Protein AF-A0A2T9ZHQ1-F1 (afdb_monomer)

Structure (mmCIF, N/CA/C/O backbone):
data_AF-A0A2T9ZHQ1-F1
#
_entry.id   AF-A0A2T9ZHQ1-F1
#
loop_
_atom_site.group_PDB
_atom_site.id
_atom_site.type_symbol
_atom_site.label_atom_id
_atom_site.label_alt_id
_atom_site.label_comp_id
_atom_site.label_asym_id
_atom_site.label_entity_id
_atom_site.label_seq_id
_atom_site.pdbx_PDB_ins_code
_atom_site.Cartn_x
_atom_site.Cartn_y
_atom_site.Cartn_z
_atom_site.occupancy
_atom_site.B_iso_or_equiv
_atom_site.auth_seq_id
_atom_site.auth_comp_id
_atom_site.auth_asym_id
_atom_site.auth_atom_id
_atom_site.pdbx_PDB_model_num
ATOM 1 N N . MET A 1 1 ? -11.651 -17.156 37.271 1.00 36.78 1 MET A N 1
ATOM 2 C CA . MET A 1 1 ? -11.043 -18.075 36.295 1.00 36.78 1 MET A CA 1
ATOM 3 C C . MET A 1 1 ? -11.686 -17.750 34.962 1.00 36.78 1 MET A C 1
ATOM 5 O O . MET A 1 1 ? -12.905 -17.788 34.886 1.00 36.78 1 MET A O 1
ATOM 9 N N . ASP A 1 2 ? -10.858 -17.291 34.027 1.00 36.69 2 ASP A N 1
ATOM 10 C CA . ASP A 1 2 ? -11.134 -16.913 32.632 1.00 36.69 2 ASP A CA 1
ATOM 11 C C . ASP A 1 2 ? -12.084 -15.725 32.388 1.00 36.69 2 ASP A C 1
ATOM 13 O O . ASP A 1 2 ? -13.174 -15.860 31.843 1.00 36.69 2 ASP A O 1
ATOM 17 N N . THR A 1 3 ? -11.635 -14.517 32.752 1.00 48.91 3 THR A N 1
ATOM 18 C CA . THR A 1 3 ? -12.274 -13.236 32.370 1.00 48.91 3 THR A CA 1
ATOM 19 C C . THR A 1 3 ? -11.657 -12.583 31.128 1.00 48.91 3 THR A C 1
ATOM 21 O O . THR A 1 3 ? -12.074 -11.494 30.743 1.00 48.91 3 THR A O 1
ATOM 24 N N . ASP A 1 4 ? -10.663 -13.218 30.505 1.00 50.12 4 ASP A N 1
ATOM 25 C CA . ASP A 1 4 ? -9.844 -12.578 29.465 1.00 50.12 4 ASP A CA 1
ATOM 26 C C . ASP A 1 4 ? -10.414 -12.733 28.044 1.00 50.12 4 ASP A C 1
ATOM 28 O O . ASP A 1 4 ? -9.943 -12.077 27.118 1.00 50.12 4 ASP A O 1
ATOM 32 N N . SER A 1 5 ? -11.455 -13.553 27.857 1.00 55.56 5 SER A N 1
ATOM 33 C CA . SER A 1 5 ? -12.040 -13.848 26.537 1.00 55.56 5 SER A CA 1
ATOM 34 C C . SER A 1 5 ? -13.502 -13.423 26.375 1.00 55.56 5 SER A C 1
ATOM 36 O O . SER A 1 5 ? -14.022 -13.426 25.255 1.00 55.56 5 SER A O 1
ATOM 38 N N . THR A 1 6 ? -14.186 -13.023 27.449 1.00 62.41 6 THR A N 1
ATOM 39 C CA . THR A 1 6 ? -15.560 -12.526 27.345 1.00 62.41 6 THR A CA 1
ATOM 40 C C . THR A 1 6 ? -15.522 -11.101 26.795 1.00 62.41 6 THR A C 1
ATOM 42 O O . THR A 1 6 ? -14.909 -10.226 27.411 1.00 62.41 6 THR A O 1
ATOM 45 N N . PRO A 1 7 ? -16.159 -10.814 25.644 1.00 78.06 7 PRO A N 1
ATOM 46 C CA . PRO A 1 7 ? -16.158 -9.467 25.095 1.00 78.06 7 PRO A CA 1
ATOM 47 C C . PRO A 1 7 ? -16.746 -8.515 26.135 1.00 78.06 7 PRO A C 1
ATOM 49 O O . PRO A 1 7 ? -17.835 -8.758 26.654 1.00 78.06 7 PRO A O 1
ATOM 52 N N . LEU A 1 8 ? -16.023 -7.427 26.419 1.00 77.94 8 LEU A N 1
ATOM 53 C CA . LEU A 1 8 ? -16.345 -6.447 27.465 1.00 77.94 8 LEU A CA 1
ATOM 54 C C . LEU A 1 8 ? -17.807 -5.966 27.392 1.00 77.94 8 LEU A C 1
ATOM 56 O O . LEU A 1 8 ? -18.428 -5.683 28.406 1.00 77.94 8 LEU A O 1
ATOM 60 N N . VAL A 1 9 ? -18.369 -5.944 26.182 1.00 80.75 9 VAL A N 1
ATOM 61 C CA . VAL A 1 9 ? -19.775 -5.634 25.893 1.00 80.75 9 VAL A CA 1
ATOM 62 C C . VAL A 1 9 ? -20.748 -6.631 26.535 1.00 80.75 9 VAL A C 1
ATOM 64 O O . VAL A 1 9 ? -21.721 -6.211 27.149 1.00 80.75 9 VAL A O 1
ATOM 67 N N . LYS A 1 10 ? -20.492 -7.943 26.435 1.00 84.81 10 LYS A N 1
ATOM 68 C CA . LYS A 1 10 ? -21.349 -8.966 27.059 1.00 84.81 10 LYS A CA 1
ATOM 69 C C . LYS A 1 10 ? -21.305 -8.864 28.580 1.00 84.81 10 LYS A C 1
ATOM 71 O O . LYS A 1 10 ? -22.345 -8.979 29.210 1.00 84.81 10 LYS A O 1
ATOM 76 N N . LEU A 1 11 ? -20.124 -8.592 29.138 1.00 85.38 11 LEU A N 1
ATOM 77 C CA . LEU A 1 11 ? -19.948 -8.428 30.579 1.00 85.38 11 LEU A CA 1
ATOM 78 C C . LEU A 1 11 ? -20.697 -7.195 31.107 1.00 85.38 11 LEU A C 1
ATOM 80 O O . LEU A 1 11 ? -21.375 -7.288 32.120 1.00 85.38 11 LEU A O 1
ATOM 84 N N . VAL A 1 12 ? -20.630 -6.062 30.396 1.00 86.19 12 VAL A N 1
ATOM 85 C CA . VAL A 1 12 ? -21.388 -4.850 30.755 1.00 86.19 12 VAL A CA 1
ATOM 86 C C . VAL A 1 12 ? -22.893 -5.107 30.712 1.00 86.19 12 VAL A C 1
ATOM 88 O O . VAL A 1 12 ? -23.589 -4.746 31.656 1.00 86.19 12 VAL A O 1
ATOM 91 N N . ASN A 1 13 ? -23.391 -5.761 29.659 1.00 87.38 13 ASN A N 1
ATOM 92 C CA . ASN A 1 13 ? -24.817 -6.070 29.539 1.00 87.38 13 ASN A CA 1
ATOM 93 C C . ASN A 1 13 ? -25.290 -7.004 30.661 1.00 87.38 13 ASN A C 1
ATOM 95 O O . ASN A 1 13 ? -26.290 -6.708 31.297 1.00 87.38 13 ASN A O 1
ATOM 99 N N . GLN A 1 14 ? -24.517 -8.045 30.987 1.00 89.06 14 GLN A N 1
ATOM 100 C CA . GLN A 1 14 ? -24.819 -8.937 32.114 1.00 89.06 14 GLN A CA 1
ATOM 101 C C . GLN A 1 14 ? -24.894 -8.179 33.444 1.00 89.06 14 GLN A C 1
ATOM 103 O O . GLN A 1 14 ? -25.858 -8.332 34.183 1.00 89.06 14 GLN A O 1
ATOM 108 N N . THR A 1 15 ? -23.928 -7.298 33.726 1.00 87.50 15 THR A N 1
ATOM 109 C CA . THR A 1 15 ? -23.961 -6.496 34.960 1.00 87.50 15 THR A CA 1
ATOM 110 C C . THR A 1 15 ? -25.103 -5.481 34.993 1.00 87.50 15 THR A C 1
ATOM 112 O O . THR A 1 15 ? -25.558 -5.127 36.074 1.00 87.50 15 THR A O 1
ATOM 115 N N . LEU A 1 16 ? -25.572 -4.996 33.838 1.00 88.75 16 LEU A N 1
ATOM 116 C CA . LEU A 1 16 ? -26.734 -4.106 33.754 1.00 88.75 16 LEU A CA 1
ATOM 117 C C . LEU A 1 16 ? -28.042 -4.863 33.996 1.00 88.75 16 LEU A C 1
ATOM 119 O O . LEU A 1 16 ? -28.911 -4.344 34.694 1.00 88.75 16 LEU A O 1
ATOM 123 N N . ASP A 1 17 ? -28.160 -6.080 33.469 1.00 91.06 17 ASP A N 1
ATOM 124 C CA . ASP A 1 17 ? -29.313 -6.950 33.708 1.00 91.06 17 ASP A CA 1
ATOM 125 C C . ASP A 1 17 ? -29.382 -7.340 35.197 1.00 91.06 17 ASP A C 1
ATOM 127 O O . ASP A 1 17 ? -30.413 -7.155 35.841 1.00 91.06 17 ASP A O 1
ATOM 131 N N . GLU A 1 18 ? -28.251 -7.736 35.796 1.00 88.50 18 GLU A N 1
ATOM 132 C CA . GLU A 1 18 ? -28.134 -7.994 37.241 1.00 88.50 18 GLU A CA 1
ATOM 133 C C . GLU A 1 18 ? -28.440 -6.740 38.089 1.00 88.50 18 GLU A C 1
ATOM 135 O O . GLU A 1 18 ? -29.059 -6.824 39.156 1.00 88.50 18 GLU A O 1
ATOM 140 N N . TYR A 1 19 ? -28.045 -5.550 37.621 1.00 89.56 19 TYR A N 1
ATOM 141 C CA . TYR A 1 19 ? -28.372 -4.280 38.280 1.00 89.56 19 TYR A CA 1
ATOM 142 C C . TYR A 1 19 ? -29.874 -4.017 38.266 1.00 89.56 19 TYR A C 1
ATOM 144 O O . TYR A 1 19 ? -30.455 -3.622 39.276 1.00 89.56 19 TYR A O 1
ATOM 152 N N . TYR A 1 20 ? -30.513 -4.255 37.125 1.00 89.94 20 TYR A N 1
ATOM 153 C CA . TYR A 1 20 ? -31.945 -4.073 36.967 1.00 89.94 20 TYR A CA 1
ATOM 154 C C . TYR A 1 20 ? -32.735 -5.041 37.856 1.00 89.94 20 TYR A C 1
ATOM 156 O O . TYR A 1 20 ? -33.634 -4.608 38.577 1.00 89.94 20 TYR A O 1
ATOM 164 N N . GLU A 1 21 ? -32.356 -6.320 37.879 1.00 90.12 21 GLU A N 1
ATOM 165 C CA . GLU A 1 21 ? -32.993 -7.334 38.725 1.00 90.12 21 GLU A CA 1
ATOM 166 C C . GLU A 1 21 ? -32.851 -7.014 40.220 1.00 90.12 21 GLU A C 1
ATOM 168 O O . GLU A 1 21 ? -33.827 -7.079 40.973 1.00 90.12 21 GLU A O 1
ATOM 173 N N . THR A 1 22 ? -31.657 -6.609 40.667 1.00 86.38 22 THR A N 1
ATOM 174 C CA . THR A 1 22 ? -31.414 -6.252 42.078 1.00 86.38 22 THR A CA 1
ATOM 175 C C . THR A 1 22 ? -32.134 -4.968 42.492 1.00 86.38 22 THR A C 1
ATOM 177 O O . THR A 1 22 ? -32.652 -4.887 43.610 1.00 86.38 22 THR A O 1
ATOM 180 N N . LEU A 1 23 ? -32.244 -3.985 41.596 1.00 87.56 23 LEU A N 1
ATOM 181 C CA . LEU A 1 23 ? -33.019 -2.765 41.817 1.00 87.56 23 LEU A CA 1
ATOM 182 C C . LEU A 1 23 ? -34.523 -3.066 41.873 1.00 87.56 23 LEU A C 1
ATOM 184 O O . LEU A 1 23 ? -35.217 -2.576 42.766 1.00 87.56 23 LEU A O 1
ATOM 188 N N . GLN A 1 24 ? -35.029 -3.912 40.975 1.00 88.38 24 GLN A N 1
ATOM 189 C CA . GLN A 1 24 ? -36.426 -4.345 40.985 1.00 88.38 24 GLN A CA 1
ATOM 190 C C . GLN A 1 24 ? -36.762 -5.126 42.262 1.00 88.38 24 GLN A C 1
ATOM 192 O O . GLN A 1 24 ? -37.809 -4.884 42.869 1.00 88.38 24 GLN A O 1
ATOM 197 N N . ALA A 1 25 ? -35.863 -6.007 42.712 1.00 84.81 25 ALA A N 1
ATOM 198 C CA . ALA A 1 25 ? -35.984 -6.717 43.982 1.00 84.81 25 ALA A CA 1
ATOM 199 C C . ALA A 1 25 ? -35.976 -5.752 45.178 1.00 84.81 25 ALA A C 1
ATOM 201 O O . ALA A 1 25 ? -36.774 -5.911 46.102 1.00 84.81 25 ALA A O 1
ATOM 202 N N . PHE A 1 26 ? -35.134 -4.712 45.151 1.00 84.25 26 PHE A N 1
ATOM 203 C CA . PHE A 1 26 ? -35.115 -3.674 46.181 1.00 84.25 26 PHE A CA 1
ATOM 204 C C . PHE A 1 26 ? -36.434 -2.893 46.242 1.00 84.25 26 PHE A C 1
ATOM 206 O O . PHE A 1 26 ? -37.014 -2.775 47.320 1.00 84.25 26 PHE A O 1
ATOM 213 N N . LEU A 1 27 ? -36.947 -2.411 45.107 1.00 84.31 27 LEU A N 1
ATOM 214 C CA . LEU A 1 27 ? -38.221 -1.682 45.047 1.00 84.31 27 LEU A CA 1
ATOM 215 C C . LEU A 1 27 ? -39.401 -2.561 45.477 1.00 84.31 27 LEU A C 1
ATOM 217 O O . LEU A 1 27 ? -40.193 -2.160 46.325 1.00 84.31 27 LEU A O 1
ATOM 221 N N . SER A 1 28 ? -39.445 -3.806 44.999 1.00 84.75 28 SER A N 1
ATOM 222 C CA . SER A 1 28 ? -40.468 -4.780 45.399 1.00 84.75 28 SER A CA 1
ATOM 223 C C . SER A 1 28 ? -40.401 -5.085 46.899 1.00 84.75 28 SER A C 1
ATOM 225 O O . SER A 1 28 ? -41.426 -5.268 47.550 1.00 84.75 28 SER A O 1
ATOM 227 N N . SER A 1 29 ? -39.197 -5.086 47.485 1.00 79.50 29 SER A N 1
ATOM 228 C CA . SER A 1 29 ? -39.022 -5.234 48.932 1.00 79.50 29 SER A CA 1
ATOM 229 C C . SER A 1 29 ? -39.497 -4.018 49.728 1.00 79.50 29 SER A C 1
ATOM 231 O O . SER A 1 29 ? -39.737 -4.167 50.922 1.00 79.50 29 SER A O 1
ATOM 233 N N . ILE A 1 30 ? -39.600 -2.828 49.120 1.00 77.50 30 ILE A N 1
ATOM 234 C CA . ILE A 1 30 ? -40.135 -1.610 49.745 1.00 77.50 30 ILE A CA 1
ATOM 235 C C . ILE A 1 30 ? -41.664 -1.644 49.741 1.00 77.50 30 ILE A C 1
ATOM 237 O O . ILE A 1 30 ? -42.262 -1.345 50.773 1.00 77.50 30 ILE A O 1
ATOM 241 N N . ASP A 1 31 ? -42.285 -2.079 48.645 1.00 76.44 31 ASP A N 1
ATOM 242 C CA . ASP A 1 31 ? -43.747 -2.121 48.496 1.00 76.44 31 ASP A CA 1
ATOM 243 C C . ASP A 1 31 ? -44.442 -3.070 49.494 1.00 76.44 31 ASP A C 1
ATOM 245 O O . ASP A 1 31 ? -45.605 -2.872 49.845 1.00 76.44 31 ASP A O 1
ATOM 249 N N . THR A 1 32 ? -43.729 -4.057 50.048 1.00 70.06 32 THR A N 1
ATOM 250 C CA . THR A 1 32 ? -44.250 -5.007 51.053 1.00 70.06 32 THR A CA 1
ATOM 251 C C . THR A 1 32 ? -44.365 -4.449 52.483 1.00 70.06 32 THR A C 1
ATOM 253 O O . THR A 1 32 ? -44.707 -5.190 53.401 1.00 70.06 32 THR A O 1
ATOM 256 N N . LEU A 1 33 ? -44.142 -3.145 52.702 1.00 59.06 33 LEU A N 1
ATOM 257 C CA . LEU A 1 33 ? -44.133 -2.459 54.016 1.00 59.06 33 LEU A CA 1
ATOM 258 C C . LEU A 1 33 ? -45.449 -2.503 54.832 1.00 59.06 33 LEU A C 1
ATOM 260 O O . LEU A 1 33 ? -45.519 -1.893 55.897 1.00 59.06 33 LEU A O 1
ATOM 264 N N . GLY A 1 34 ? -46.488 -3.194 54.361 1.00 57.16 34 GLY A N 1
ATOM 265 C CA . GLY A 1 34 ? -47.834 -3.161 54.939 1.00 57.16 34 GLY A CA 1
ATOM 266 C C . GLY A 1 34 ? -48.162 -4.197 56.022 1.00 57.16 34 GLY A C 1
ATOM 267 O O . GLY A 1 34 ? -49.266 -4.132 56.559 1.00 57.16 34 GLY A O 1
ATOM 268 N N . LEU A 1 35 ? -47.293 -5.163 56.345 1.00 58.12 35 LEU A N 1
ATOM 269 C CA . LEU A 1 35 ? -47.679 -6.315 57.178 1.00 58.12 35 LEU A CA 1
ATOM 270 C C . LEU A 1 35 ? -46.643 -6.615 58.289 1.00 58.12 35 LEU A C 1
ATOM 272 O O . LEU A 1 35 ? -45.483 -6.889 58.019 1.00 58.12 35 LEU A O 1
ATOM 276 N N . ASN A 1 36 ? -47.119 -6.551 59.541 1.00 55.41 36 ASN A N 1
ATOM 277 C CA . ASN A 1 36 ? -46.561 -7.068 60.807 1.00 55.41 36 ASN A CA 1
ATOM 278 C C . ASN A 1 36 ? -45.228 -6.508 61.372 1.00 55.41 36 ASN A C 1
ATOM 280 O O . ASN A 1 36 ? -44.186 -6.415 60.730 1.00 55.41 36 ASN A O 1
ATOM 284 N N . THR A 1 37 ? -45.241 -6.213 62.680 1.00 57.84 37 THR A N 1
ATOM 285 C CA . THR A 1 37 ? -44.143 -5.601 63.462 1.00 57.84 37 THR A CA 1
ATOM 286 C C . THR A 1 37 ? -42.939 -6.509 63.730 1.00 57.84 37 THR A C 1
ATOM 288 O O . THR A 1 37 ? -41.845 -6.001 63.966 1.00 57.84 37 THR A O 1
ATOM 291 N N . THR A 1 38 ? -43.098 -7.831 63.672 1.00 60.06 38 THR A N 1
ATOM 292 C CA . THR A 1 38 ? -42.007 -8.812 63.833 1.00 60.06 38 THR A CA 1
ATOM 293 C C . THR A 1 38 ? -41.274 -9.111 62.523 1.00 60.06 38 THR A C 1
ATOM 295 O O . THR A 1 38 ? -40.084 -9.417 62.544 1.00 60.06 38 THR A O 1
ATOM 298 N N . GLU A 1 39 ? -41.945 -8.964 61.379 1.00 60.75 39 GLU A N 1
ATOM 299 C CA . GLU A 1 39 ? -41.353 -9.137 60.045 1.00 60.75 39 GLU A CA 1
ATOM 300 C C . GLU A 1 39 ? -40.511 -7.914 59.643 1.00 60.75 39 GLU A C 1
ATOM 302 O O . GLU A 1 39 ? -39.529 -8.046 58.918 1.00 60.75 39 GLU A O 1
ATOM 307 N N . LEU A 1 40 ? -40.807 -6.740 60.209 1.00 62.94 40 LEU A N 1
ATOM 308 C CA . LEU A 1 40 ? -40.104 -5.474 59.969 1.00 62.94 40 LEU A CA 1
ATOM 309 C C . LEU A 1 40 ? -38.584 -5.518 60.224 1.00 62.94 40 LEU A C 1
ATOM 311 O O . LEU A 1 40 ? -37.829 -4.907 59.466 1.00 62.94 40 LEU A O 1
ATOM 315 N N . LEU A 1 41 ? -38.114 -6.237 61.253 1.00 65.75 41 LEU A N 1
ATOM 316 C CA . LEU A 1 41 ? -36.675 -6.370 61.543 1.00 65.75 41 LEU A CA 1
ATOM 317 C C . LEU A 1 41 ? -35.962 -7.260 60.512 1.00 65.75 41 LEU A C 1
ATOM 319 O O . LEU A 1 41 ? -34.928 -6.861 59.978 1.00 65.75 41 LEU A O 1
ATOM 323 N N . ASN A 1 42 ? -36.550 -8.406 60.156 1.00 71.25 42 ASN A N 1
ATOM 324 C CA . ASN A 1 42 ? -36.001 -9.305 59.132 1.00 71.25 42 ASN A CA 1
ATOM 325 C C . ASN A 1 42 ? -36.034 -8.665 57.733 1.00 71.25 42 ASN A C 1
ATOM 327 O O . ASN A 1 42 ? -35.064 -8.760 56.981 1.00 71.25 42 ASN A O 1
ATOM 331 N N . ILE A 1 43 ? -37.112 -7.947 57.405 1.00 71.31 43 ILE A N 1
ATOM 332 C CA . ILE A 1 43 ? -37.239 -7.169 56.164 1.00 71.31 43 ILE A CA 1
ATOM 333 C C . ILE A 1 43 ? -36.187 -6.047 56.129 1.00 71.31 43 ILE A C 1
ATOM 335 O O . ILE A 1 43 ? -35.606 -5.771 55.079 1.00 71.31 43 ILE A O 1
ATOM 339 N N . SER A 1 44 ? -35.881 -5.419 57.271 1.00 73.75 44 SER A N 1
ATOM 340 C CA . SER A 1 44 ? -34.823 -4.404 57.368 1.00 73.75 44 SER A CA 1
ATOM 341 C C . SER A 1 44 ? -33.430 -4.977 57.084 1.00 73.75 44 SER A C 1
ATOM 343 O O . SER A 1 44 ? -32.659 -4.362 56.344 1.00 73.75 44 SER A O 1
ATOM 345 N N . GLU A 1 45 ? -33.100 -6.153 57.623 1.00 78.25 45 GLU A N 1
ATOM 346 C CA . GLU A 1 45 ? -31.813 -6.814 57.368 1.00 78.25 45 GLU A CA 1
ATOM 347 C C . GLU A 1 45 ? -31.675 -7.281 55.914 1.00 78.25 45 GLU A C 1
ATOM 349 O O . GLU A 1 45 ? -30.638 -7.045 55.290 1.00 78.25 45 GLU A O 1
ATOM 354 N N . GLN A 1 46 ? -32.739 -7.844 55.333 1.00 79.00 46 GLN A N 1
ATOM 355 C CA . GLN A 1 46 ? -32.770 -8.227 53.918 1.00 79.00 46 GLN A CA 1
ATOM 356 C C . GLN A 1 46 ? -32.595 -7.016 52.991 1.00 79.00 46 GLN A C 1
ATOM 358 O O . GLN A 1 46 ? -31.807 -7.072 52.049 1.00 79.00 46 GLN A O 1
ATOM 363 N N . ARG A 1 47 ? -33.237 -5.879 53.289 1.00 78.88 47 ARG A N 1
ATOM 364 C CA . ARG A 1 47 ? -33.042 -4.628 52.534 1.00 78.88 47 ARG A CA 1
ATOM 365 C C . ARG A 1 47 ? -31.614 -4.113 52.616 1.00 78.88 47 ARG A C 1
ATOM 367 O O . ARG A 1 47 ? -31.069 -3.681 51.605 1.00 78.88 47 ARG A O 1
ATOM 374 N N . LYS A 1 48 ? -30.996 -4.167 53.801 1.00 83.69 48 LYS A N 1
ATOM 375 C CA . LYS A 1 48 ? -29.582 -3.799 53.962 1.00 83.69 48 LYS A CA 1
ATOM 376 C C . LYS A 1 48 ? -28.684 -4.705 53.122 1.00 83.69 48 LYS A C 1
ATOM 378 O O . LYS A 1 48 ? -27.778 -4.195 52.473 1.00 83.69 48 LYS A O 1
ATOM 383 N N . ALA A 1 49 ? -28.954 -6.010 53.079 1.00 84.31 49 ALA A N 1
ATOM 384 C CA . ALA A 1 49 ? -28.202 -6.946 52.245 1.00 84.31 49 ALA A CA 1
ATOM 385 C C . ALA A 1 49 ? -28.352 -6.639 50.742 1.00 84.31 49 ALA A C 1
ATOM 387 O O . ALA A 1 49 ? -27.339 -6.546 50.049 1.00 84.31 49 ALA A O 1
ATOM 388 N N . ILE A 1 50 ? -29.581 -6.392 50.264 1.00 83.75 50 ILE A N 1
ATOM 389 C CA . ILE A 1 50 ? -29.859 -6.016 48.865 1.00 83.75 50 ILE A CA 1
ATOM 390 C C . ILE A 1 50 ? -29.172 -4.687 48.507 1.00 83.75 50 ILE A C 1
ATOM 392 O O . ILE A 1 50 ? -28.545 -4.561 47.455 1.00 83.75 50 ILE A O 1
ATOM 396 N N . PHE A 1 51 ? -29.221 -3.701 49.402 1.00 85.56 51 PHE A N 1
ATOM 397 C CA . PHE A 1 51 ? -28.572 -2.407 49.194 1.00 85.56 51 PHE A CA 1
ATOM 398 C C . PHE A 1 51 ? -27.040 -2.525 49.140 1.00 85.56 51 PHE A C 1
ATOM 400 O O . PHE A 1 51 ? -26.396 -1.903 48.298 1.00 85.56 51 PHE A O 1
ATOM 407 N N . VAL A 1 52 ? -26.442 -3.369 49.987 1.00 89.12 52 VAL A N 1
ATOM 408 C CA . VAL A 1 52 ? -24.998 -3.653 49.939 1.00 89.12 52 VAL A CA 1
ATOM 409 C C . VAL A 1 52 ? -24.617 -4.378 48.645 1.00 89.12 52 VAL A C 1
ATOM 411 O O . VAL A 1 52 ? -23.563 -4.079 48.084 1.00 89.12 52 VAL A O 1
ATOM 414 N N . SER A 1 53 ? -25.445 -5.300 48.137 1.00 86.50 53 SER A N 1
ATOM 415 C CA . SER A 1 53 ? -25.197 -5.901 46.819 1.00 86.50 53 SER A CA 1
ATOM 416 C C . SER A 1 53 ? -25.309 -4.886 45.683 1.00 86.50 53 SER A C 1
ATOM 418 O O . SER A 1 53 ? -24.462 -4.905 44.796 1.00 86.50 53 SER A O 1
ATOM 420 N N . LEU A 1 54 ? -26.271 -3.958 45.746 1.00 89.44 54 LEU A N 1
ATOM 421 C CA . LEU A 1 54 ? -26.435 -2.895 44.752 1.00 89.44 54 LEU A CA 1
ATOM 422 C C . LEU A 1 54 ? -25.208 -1.972 44.713 1.00 89.44 54 LEU A C 1
ATOM 424 O O . LEU A 1 54 ? -24.709 -1.664 43.635 1.00 89.44 54 LEU A O 1
ATOM 428 N N . LEU A 1 55 ? -24.677 -1.587 45.880 1.00 90.94 55 LEU A N 1
ATOM 429 C CA . LEU A 1 55 ? -23.453 -0.783 45.980 1.00 90.94 55 LEU A CA 1
ATOM 430 C C . LEU A 1 55 ? -22.245 -1.486 45.352 1.00 90.94 55 LEU A C 1
ATOM 432 O O . LEU A 1 55 ? -21.498 -0.870 44.597 1.00 90.94 55 LEU A O 1
ATOM 436 N N . LYS A 1 56 ? -22.069 -2.785 45.617 1.00 90.06 56 LYS A N 1
ATOM 437 C CA . LYS A 1 56 ? -20.990 -3.573 44.999 1.00 90.06 56 LYS A CA 1
ATOM 438 C C . LYS A 1 56 ? -21.139 -3.654 43.482 1.00 90.06 56 LYS A C 1
ATOM 440 O O . LYS A 1 56 ? -20.144 -3.617 42.761 1.00 90.06 56 LYS A O 1
ATOM 445 N N . LEU A 1 57 ? -22.373 -3.778 42.996 1.00 90.62 57 LEU A N 1
ATOM 446 C CA . LEU A 1 57 ? -22.646 -3.817 41.565 1.00 90.62 57 LEU A CA 1
ATOM 447 C C . LEU A 1 57 ? -22.362 -2.463 40.898 1.00 90.62 57 LEU A C 1
ATOM 449 O O . LEU A 1 57 ? -21.800 -2.430 39.805 1.00 90.62 57 LEU A O 1
ATOM 453 N N . ASP A 1 58 ? -22.684 -1.359 41.574 1.00 90.38 58 ASP A N 1
ATOM 454 C CA . ASP A 1 58 ? -22.398 0.001 41.110 1.00 90.38 58 ASP A CA 1
ATOM 455 C C . ASP A 1 58 ? -20.887 0.285 41.046 1.00 90.38 58 ASP A C 1
ATOM 457 O O . ASP A 1 58 ? -20.381 0.815 40.052 1.00 90.38 58 ASP A O 1
ATOM 461 N N . GLU A 1 59 ? -20.128 -0.159 42.055 1.00 92.31 59 GLU A N 1
ATOM 462 C CA . GLU A 1 59 ? -18.661 -0.115 42.029 1.00 92.31 59 GLU A CA 1
ATOM 463 C C . GLU A 1 59 ? -18.099 -0.889 40.826 1.00 92.31 59 GLU A C 1
ATOM 465 O O . GLU A 1 59 ? -17.251 -0.371 40.091 1.00 92.31 59 GLU 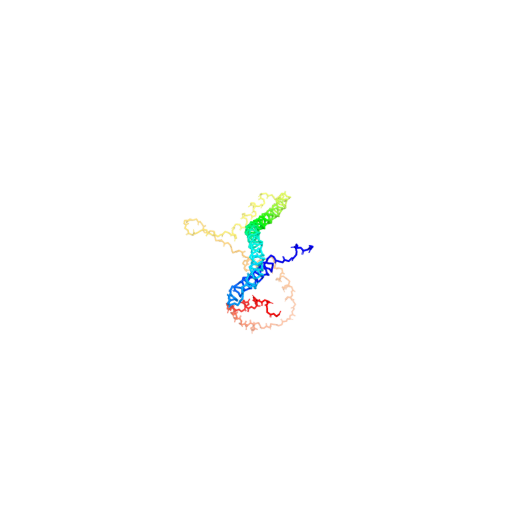A O 1
ATOM 470 N N . ASN A 1 60 ? -18.618 -2.095 40.572 1.00 90.56 60 ASN A N 1
ATOM 471 C CA . ASN A 1 60 ? -18.197 -2.924 39.444 1.00 90.56 60 ASN A CA 1
ATOM 472 C C . ASN A 1 60 ? -18.549 -2.283 38.087 1.00 90.56 60 ASN A C 1
ATOM 474 O O . ASN A 1 60 ? -17.703 -2.217 37.192 1.00 90.56 60 ASN A O 1
ATOM 478 N N . LEU A 1 61 ? -19.754 -1.721 37.937 1.00 89.19 61 LEU A N 1
ATOM 479 C CA . LEU A 1 61 ? -20.152 -0.966 36.743 1.00 89.19 61 LEU A CA 1
ATOM 480 C C . LEU A 1 61 ? -19.224 0.230 36.509 1.00 89.19 61 LEU A C 1
ATOM 482 O O . LEU A 1 61 ? -18.734 0.428 35.394 1.00 89.19 61 LEU A O 1
ATOM 486 N N . CYS A 1 62 ? -18.907 0.994 37.555 1.00 90.31 62 CYS A N 1
ATOM 487 C CA . CYS A 1 62 ? -17.965 2.106 37.471 1.00 90.31 62 CYS A CA 1
ATOM 488 C C . CYS A 1 62 ? -16.577 1.659 36.983 1.00 90.31 62 CYS A C 1
ATOM 490 O O . CYS A 1 62 ? -15.950 2.337 36.158 1.00 90.31 62 CYS A O 1
ATOM 492 N N . GLU A 1 63 ? -16.074 0.519 37.459 1.00 91.19 63 GLU A N 1
ATOM 493 C CA . GLU A 1 63 ? -14.818 -0.052 36.972 1.00 91.19 63 GLU A CA 1
ATOM 494 C C . GLU A 1 63 ? -14.898 -0.504 35.511 1.00 91.19 63 GLU A C 1
ATOM 496 O O . GLU A 1 63 ? -13.988 -0.209 34.724 1.00 91.19 63 GLU A O 1
ATOM 501 N N . LEU A 1 64 ? -15.986 -1.169 35.119 1.00 90.00 64 LEU A N 1
ATOM 502 C CA . LEU A 1 64 ? -16.210 -1.602 33.742 1.00 90.00 64 LEU A CA 1
ATOM 503 C C . LEU A 1 64 ? -16.284 -0.412 32.785 1.00 90.00 64 LEU A C 1
ATOM 505 O O . LEU A 1 64 ? -15.584 -0.408 31.771 1.00 90.00 64 LEU A O 1
ATOM 509 N N . PHE A 1 65 ? -17.009 0.655 33.127 1.00 89.75 65 PHE A N 1
ATOM 510 C CA . PHE A 1 65 ? -17.051 1.875 32.316 1.00 89.75 65 PHE A CA 1
ATOM 511 C C . PHE A 1 65 ? -15.676 2.536 32.177 1.00 89.75 65 PHE A C 1
ATOM 513 O O . PHE A 1 65 ? -15.315 3.006 31.091 1.00 89.75 65 PHE A O 1
ATOM 520 N N . ARG A 1 66 ? -14.849 2.531 33.233 1.00 92.31 66 ARG A N 1
ATOM 521 C CA . ARG A 1 66 ? -13.456 3.001 33.138 1.00 92.31 66 ARG A CA 1
ATOM 522 C C . ARG A 1 66 ? -12.637 2.141 32.173 1.00 92.31 66 ARG A C 1
ATOM 524 O O . ARG A 1 66 ? -11.864 2.699 31.390 1.00 92.31 66 ARG A O 1
ATOM 531 N N . LYS A 1 67 ? -12.804 0.814 32.196 1.00 91.44 67 LYS A N 1
ATOM 532 C CA . LYS A 1 67 ? -12.146 -0.112 31.256 1.00 91.44 67 LYS A CA 1
ATOM 533 C C . LYS A 1 67 ? -12.612 0.128 29.815 1.00 91.44 67 LYS A C 1
ATOM 535 O O . LYS A 1 67 ? -11.763 0.287 28.939 1.00 91.44 67 LYS A O 1
ATOM 540 N N . VAL A 1 68 ? -13.919 0.274 29.577 1.00 91.06 68 VAL A N 1
ATOM 541 C CA . VAL A 1 68 ? -14.493 0.598 28.255 1.00 91.06 68 VAL A CA 1
ATOM 542 C C . VAL A 1 68 ? -13.907 1.902 27.719 1.00 91.06 68 VAL A C 1
ATOM 544 O O . VAL A 1 68 ? -13.452 1.961 26.579 1.00 91.06 68 VAL A O 1
ATOM 547 N N . ARG A 1 69 ? -13.845 2.949 28.548 1.00 92.00 69 ARG A N 1
ATOM 548 C CA . ARG A 1 69 ? -13.290 4.246 28.143 1.00 92.00 69 ARG A CA 1
ATOM 549 C C . ARG A 1 69 ? -11.811 4.153 27.764 1.00 92.00 69 ARG A C 1
ATOM 551 O O . ARG A 1 69 ? -11.391 4.781 26.791 1.00 92.00 69 ARG A O 1
ATOM 558 N N . LYS A 1 70 ? -11.019 3.369 28.508 1.00 93.38 70 LYS A N 1
ATOM 559 C CA . LYS A 1 70 ? -9.619 3.082 28.152 1.00 93.38 70 LYS A CA 1
ATOM 560 C C . LYS A 1 70 ? -9.542 2.364 26.805 1.00 93.38 70 LYS A C 1
ATOM 562 O O . LYS A 1 70 ? -8.824 2.835 25.929 1.00 93.38 70 LYS A O 1
ATOM 567 N N . HIS A 1 71 ? -10.341 1.315 26.610 1.00 92.31 71 HIS A N 1
ATOM 568 C CA . HIS A 1 71 ? -10.393 0.571 25.352 1.00 92.31 71 HIS A CA 1
ATOM 569 C C . HIS A 1 71 ? -10.769 1.469 24.165 1.00 92.31 71 HIS A C 1
ATOM 571 O O . HIS A 1 71 ? -10.107 1.438 23.137 1.00 92.31 71 HIS A O 1
ATOM 577 N N . GLN A 1 72 ? -11.775 2.337 24.306 1.00 92.44 72 GLN A N 1
ATOM 578 C CA . GLN A 1 72 ? -12.156 3.294 23.261 1.00 92.44 72 GLN A CA 1
ATOM 579 C C . GLN A 1 72 ? -11.025 4.269 22.915 1.00 92.44 72 GLN A C 1
ATOM 581 O O . GLN A 1 72 ? -10.835 4.605 21.746 1.00 92.44 72 GLN A O 1
ATOM 586 N N . LYS A 1 73 ? -10.261 4.733 23.913 1.00 95.88 73 LYS A N 1
ATOM 587 C CA . LYS A 1 73 ? -9.100 5.599 23.678 1.00 95.88 73 LYS A CA 1
ATOM 588 C C . LYS A 1 73 ? -8.019 4.859 22.889 1.00 95.88 73 LYS A C 1
ATOM 590 O O . LYS A 1 73 ? -7.524 5.402 21.906 1.00 95.88 73 LYS A O 1
ATOM 595 N N . THR A 1 74 ? -7.701 3.629 23.283 1.00 95.31 74 THR A N 1
ATOM 596 C CA . THR A 1 74 ? -6.733 2.785 22.574 1.00 95.31 74 THR A CA 1
ATOM 597 C C . THR A 1 74 ? -7.209 2.460 21.160 1.00 95.31 74 THR A C 1
ATOM 599 O O . THR A 1 74 ? -6.434 2.588 20.223 1.00 95.31 74 THR A O 1
ATOM 602 N N . GLN A 1 75 ? -8.492 2.153 20.965 1.00 94.75 75 GLN A N 1
ATOM 603 C CA . GLN A 1 75 ? -9.060 1.878 19.643 1.00 94.75 75 GLN A CA 1
ATOM 604 C C . GLN A 1 75 ? -8.917 3.074 18.696 1.00 94.75 75 GLN A C 1
ATOM 606 O O . GLN A 1 75 ? -8.560 2.905 17.534 1.00 94.75 75 GLN A O 1
ATOM 611 N N . LYS A 1 76 ? -9.137 4.298 19.192 1.00 96.25 76 LYS A N 1
ATOM 612 C CA . LYS A 1 76 ? -8.901 5.519 18.405 1.00 96.25 76 LYS A CA 1
ATOM 613 C C . LYS A 1 76 ? -7.432 5.665 18.006 1.00 96.25 76 LYS A C 1
ATOM 615 O O . LYS A 1 76 ? -7.154 6.059 16.880 1.00 96.25 76 LYS A O 1
ATOM 620 N N . GLN A 1 77 ? -6.506 5.333 18.904 1.00 97.12 77 GLN A N 1
ATOM 621 C CA . GLN A 1 77 ? -5.070 5.362 18.611 1.00 97.12 77 GLN A CA 1
ATOM 622 C C . GLN A 1 77 ? -4.675 4.292 17.587 1.00 97.12 77 GLN A C 1
ATOM 624 O O . GLN A 1 77 ? -3.926 4.592 16.664 1.00 97.12 77 GLN A O 1
ATOM 629 N N . ILE A 1 78 ? -5.214 3.074 17.709 1.00 96.69 78 ILE A N 1
ATOM 630 C CA . ILE A 1 78 ? -5.009 1.994 16.734 1.00 96.69 78 ILE A CA 1
ATOM 631 C C . ILE A 1 78 ? -5.493 2.441 15.357 1.00 96.69 78 ILE A C 1
ATOM 633 O O . ILE A 1 78 ? -4.755 2.320 14.386 1.00 96.69 78 ILE A O 1
ATOM 637 N N . PHE A 1 79 ? -6.688 3.024 15.278 1.00 97.75 79 PHE A N 1
ATOM 638 C CA . PHE A 1 79 ? -7.229 3.524 14.018 1.00 97.75 79 PHE A CA 1
ATOM 639 C C . PHE A 1 79 ? -6.337 4.609 13.392 1.00 97.75 79 PHE A C 1
ATOM 641 O O . PHE A 1 79 ? -6.038 4.558 12.202 1.00 97.75 79 PHE A O 1
ATOM 648 N N . GLN A 1 80 ? -5.847 5.562 14.190 1.00 97.38 80 GLN A N 1
ATOM 649 C CA . GLN A 1 80 ? -4.910 6.588 13.714 1.00 97.38 80 GLN A CA 1
ATOM 650 C C . GLN A 1 80 ? -3.600 5.983 13.189 1.00 97.38 80 GLN A C 1
ATOM 652 O O . GLN A 1 80 ? -3.109 6.403 12.142 1.00 97.38 80 GLN A O 1
ATOM 657 N N . LEU A 1 81 ? -3.052 4.982 13.882 1.00 97.75 81 LEU A N 1
ATOM 658 C CA . LEU A 1 81 ? -1.847 4.271 13.451 1.00 97.75 81 LEU A CA 1
ATOM 659 C C . LEU A 1 81 ? -2.074 3.469 12.167 1.00 97.75 81 LEU A C 1
ATOM 661 O O . LEU A 1 81 ? -1.208 3.469 11.299 1.00 97.75 81 LEU A O 1
ATOM 665 N N . GLN A 1 82 ? -3.236 2.831 12.014 1.00 97.62 82 GLN A N 1
ATOM 666 C CA . GLN A 1 82 ? -3.604 2.122 10.786 1.00 97.62 82 GLN A CA 1
ATOM 667 C C . GLN A 1 82 ? -3.687 3.075 9.592 1.00 97.62 82 GLN A C 1
ATOM 669 O O . GLN A 1 82 ? -3.136 2.778 8.536 1.00 97.62 82 GLN A O 1
ATOM 674 N N . MET A 1 83 ? -4.305 4.247 9.770 1.00 97.19 83 MET A N 1
ATOM 675 C CA . MET A 1 83 ? -4.337 5.280 8.730 1.00 97.19 83 MET A CA 1
ATOM 676 C C . MET A 1 83 ? -2.929 5.756 8.366 1.00 97.19 83 MET A C 1
ATOM 678 O O . MET A 1 83 ? -2.605 5.872 7.187 1.00 97.19 83 MET A O 1
ATOM 682 N N . TYR A 1 84 ? -2.067 5.973 9.361 1.00 97.88 84 TYR A N 1
ATOM 683 C CA . TYR A 1 84 ? -0.676 6.350 9.119 1.00 97.88 84 TYR A CA 1
ATOM 684 C C . TYR A 1 84 ? 0.110 5.252 8.377 1.00 97.88 84 TYR A C 1
ATOM 686 O O . TYR A 1 84 ? 0.829 5.563 7.430 1.00 97.88 84 TYR A O 1
ATOM 694 N N . SER A 1 85 ? -0.069 3.976 8.741 1.00 97.50 85 SER A N 1
ATOM 695 C CA . SER A 1 85 ? 0.552 2.836 8.044 1.00 97.50 85 SER A CA 1
ATOM 696 C C . SER A 1 85 ? 0.142 2.794 6.576 1.00 97.50 85 SER A C 1
ATOM 698 O O . SER A 1 85 ? 1.005 2.749 5.704 1.00 97.50 85 SER A O 1
ATOM 700 N N . ALA A 1 86 ? -1.159 2.919 6.296 1.00 97.56 86 ALA A N 1
ATOM 701 C CA . ALA A 1 86 ? -1.676 2.946 4.931 1.00 97.56 86 ALA A CA 1
ATOM 702 C C . ALA A 1 86 ? -1.095 4.117 4.117 1.00 97.56 86 ALA A C 1
ATOM 704 O O . ALA A 1 86 ? -0.735 3.958 2.950 1.00 97.56 86 ALA A O 1
ATOM 705 N N . MET A 1 87 ? -0.932 5.294 4.734 1.00 97.62 87 MET A N 1
ATOM 706 C CA . MET A 1 87 ? -0.258 6.421 4.083 1.00 97.62 87 MET A CA 1
ATOM 707 C C . MET A 1 87 ? 1.208 6.107 3.772 1.00 97.62 87 MET A C 1
ATOM 709 O O . MET A 1 87 ? 1.660 6.378 2.658 1.00 97.62 87 MET A O 1
ATOM 713 N N . CYS A 1 88 ? 1.951 5.515 4.710 1.00 97.44 88 CYS A N 1
ATOM 714 C CA . CYS A 1 88 ? 3.335 5.111 4.475 1.00 97.44 88 CYS A CA 1
ATOM 715 C C . CYS A 1 88 ? 3.451 4.078 3.348 1.00 97.44 88 CYS A C 1
ATOM 717 O O . CYS A 1 88 ? 4.304 4.239 2.481 1.00 97.44 88 CYS A O 1
ATOM 719 N N . GLU A 1 89 ? 2.580 3.071 3.318 1.00 97.31 89 GLU A N 1
ATOM 720 C CA . GLU A 1 89 ? 2.527 2.058 2.255 1.00 97.31 89 GLU A CA 1
ATOM 721 C C . GLU A 1 89 ? 2.231 2.679 0.884 1.00 97.31 89 GLU A C 1
ATOM 723 O O . GLU A 1 89 ? 2.877 2.351 -0.112 1.00 97.31 89 GLU A O 1
ATOM 728 N N . SER A 1 90 ? 1.313 3.648 0.820 1.00 97.56 90 SER A N 1
ATOM 729 C CA . SER A 1 90 ? 1.058 4.377 -0.426 1.00 97.56 90 SER A CA 1
ATOM 730 C C . SER A 1 90 ? 2.286 5.174 -0.890 1.00 97.56 90 SER A C 1
ATOM 732 O O . SER A 1 90 ? 2.624 5.188 -2.074 1.00 97.56 90 SER A O 1
ATOM 734 N N . ALA A 1 91 ? 3.013 5.796 0.044 1.00 97.38 91 ALA A N 1
ATOM 735 C CA . ALA A 1 91 ? 4.209 6.570 -0.264 1.00 97.38 91 ALA A CA 1
ATOM 736 C C . ALA A 1 91 ? 5.370 5.679 -0.733 1.00 97.38 91 ALA A C 1
ATOM 738 O O . ALA A 1 91 ? 6.090 6.054 -1.663 1.00 97.38 91 ALA A O 1
ATOM 739 N N . THR A 1 92 ? 5.549 4.498 -0.132 1.00 97.25 92 THR A N 1
ATOM 740 C CA . THR A 1 92 ? 6.570 3.536 -0.567 1.00 97.25 92 THR A CA 1
ATOM 741 C C . THR A 1 92 ? 6.250 2.969 -1.946 1.00 97.25 92 THR A C 1
ATOM 743 O O . THR A 1 92 ? 7.157 2.880 -2.774 1.00 97.25 92 THR A O 1
ATOM 746 N N . ALA A 1 93 ? 4.979 2.679 -2.241 1.00 97.06 93 ALA A N 1
ATOM 747 C CA . ALA A 1 93 ? 4.547 2.252 -3.571 1.00 97.06 93 ALA A CA 1
ATOM 748 C C . ALA A 1 93 ? 4.854 3.315 -4.642 1.00 97.06 93 ALA A C 1
ATOM 750 O O . ALA A 1 93 ? 5.469 3.008 -5.665 1.00 97.06 93 ALA A O 1
ATOM 751 N N . LEU A 1 94 ? 4.528 4.585 -4.375 1.00 97.88 94 LEU A N 1
ATOM 752 C CA . LEU A 1 94 ? 4.842 5.699 -5.279 1.00 97.88 94 LEU A CA 1
ATOM 753 C C . LEU A 1 94 ? 6.351 5.879 -5.492 1.00 97.88 94 LEU A C 1
ATOM 755 O O . LEU A 1 94 ? 6.797 6.211 -6.594 1.00 97.88 94 LEU A O 1
ATOM 759 N N . LEU A 1 95 ? 7.155 5.686 -4.446 1.00 97.94 95 LEU A N 1
ATOM 760 C CA . LEU A 1 95 ? 8.610 5.751 -4.551 1.00 97.94 95 LEU A CA 1
ATOM 761 C C . LEU A 1 95 ? 9.152 4.609 -5.422 1.00 97.94 95 LEU A C 1
ATOM 763 O O . LEU A 1 95 ? 9.955 4.864 -6.321 1.00 97.94 95 LEU A O 1
ATOM 767 N N . ALA A 1 96 ? 8.686 3.380 -5.201 1.00 97.94 96 ALA A N 1
ATOM 768 C CA . ALA A 1 96 ? 9.067 2.222 -6.005 1.00 97.94 96 ALA A CA 1
ATOM 769 C C . ALA A 1 96 ? 8.703 2.419 -7.485 1.00 97.94 96 ALA A C 1
ATOM 771 O O . ALA A 1 96 ? 9.531 2.176 -8.364 1.00 97.94 96 ALA A O 1
ATOM 772 N N . GLU A 1 97 ? 7.512 2.950 -7.768 1.00 97.88 97 GLU A N 1
ATOM 773 C CA . GLU A 1 97 ? 7.076 3.267 -9.128 1.00 97.88 97 GLU A CA 1
ATOM 774 C C . GLU A 1 97 ? 7.988 4.313 -9.789 1.00 97.88 97 GLU A C 1
ATOM 776 O O . GLU A 1 97 ? 8.418 4.144 -10.934 1.00 97.88 97 GLU A O 1
ATOM 781 N N . LYS A 1 98 ? 8.339 5.387 -9.069 1.00 97.81 98 LYS A N 1
ATOM 782 C CA . LYS A 1 98 ? 9.258 6.419 -9.575 1.00 97.81 98 LYS A CA 1
ATOM 783 C C . LYS A 1 98 ? 10.646 5.857 -9.870 1.00 97.81 98 LYS A C 1
ATOM 785 O O . LYS A 1 98 ? 11.209 6.194 -10.910 1.00 97.81 98 LYS A O 1
ATOM 790 N N . ILE A 1 99 ? 11.173 5.002 -8.994 1.00 98.06 99 ILE A N 1
ATOM 791 C CA . ILE A 1 99 ? 12.464 4.327 -9.194 1.00 98.06 99 ILE A CA 1
ATOM 792 C C . ILE A 1 99 ? 12.404 3.404 -10.413 1.00 98.06 99 ILE A C 1
ATOM 794 O O . ILE A 1 99 ? 13.325 3.386 -11.224 1.00 98.06 99 ILE A O 1
ATOM 798 N N . HIS A 1 100 ? 11.313 2.662 -10.592 1.00 97.94 100 HIS A N 1
ATOM 799 C CA . HIS A 1 100 ? 11.162 1.790 -11.752 1.00 97.94 100 HIS A CA 1
ATOM 800 C C . HIS A 1 100 ? 11.091 2.592 -13.061 1.00 97.94 100 HIS A C 1
ATOM 802 O O . HIS A 1 100 ? 11.779 2.273 -14.032 1.00 97.94 100 HIS A O 1
ATOM 808 N N . LYS A 1 101 ? 10.329 3.694 -13.074 1.00 97.94 101 LYS A N 1
ATOM 809 C CA . LYS A 1 101 ? 10.256 4.609 -14.222 1.00 97.94 101 LYS A CA 1
ATOM 810 C C . LYS A 1 101 ? 11.609 5.245 -14.542 1.00 97.94 101 LYS A C 1
ATOM 812 O O . LYS A 1 101 ? 11.949 5.361 -15.718 1.00 97.94 101 LYS A O 1
ATOM 817 N N . SER A 1 102 ? 12.375 5.675 -13.538 1.00 97.62 102 SER A N 1
ATOM 818 C CA . SER A 1 102 ? 13.703 6.257 -13.769 1.00 97.62 102 SER A CA 1
ATOM 819 C C . SER A 1 102 ? 14.701 5.214 -14.265 1.00 97.62 102 SER A C 1
ATOM 821 O O . SER A 1 102 ? 15.425 5.497 -15.216 1.00 97.62 102 SER A O 1
ATOM 823 N N . LYS A 1 103 ? 14.678 3.997 -13.706 1.00 98.00 103 LYS A N 1
ATOM 824 C CA . LYS A 1 103 ? 15.477 2.864 -14.185 1.00 98.00 103 LYS A CA 1
ATOM 825 C C . LYS A 1 103 ? 15.200 2.581 -15.662 1.00 98.00 103 LYS A C 1
ATOM 827 O O . LYS A 1 103 ? 16.135 2.586 -16.451 1.00 98.00 103 LYS A O 1
ATOM 832 N N . LYS A 1 104 ? 13.929 2.440 -16.051 1.00 97.75 104 LYS A N 1
ATOM 833 C CA . LYS A 1 104 ? 13.546 2.189 -17.450 1.00 97.75 104 LYS A CA 1
ATOM 834 C C . LYS A 1 104 ? 14.040 3.292 -18.391 1.00 97.75 104 LYS A C 1
ATOM 836 O O . LYS A 1 104 ? 14.536 3.007 -19.473 1.00 97.75 104 LYS A O 1
ATOM 841 N N . LYS A 1 105 ? 13.933 4.562 -17.981 1.00 97.38 105 LYS A N 1
ATOM 842 C CA . LYS A 1 105 ? 14.468 5.688 -18.767 1.00 97.38 105 LYS A CA 1
ATOM 843 C C . LYS A 1 105 ? 15.986 5.612 -18.926 1.00 97.38 105 LYS A C 1
ATOM 845 O O . LYS A 1 105 ? 16.487 5.936 -19.996 1.00 97.38 105 LYS A O 1
ATOM 850 N N . LEU A 1 106 ? 16.702 5.210 -17.877 1.00 97.44 106 LEU A N 1
ATOM 851 C CA . LEU A 1 106 ? 18.152 5.058 -17.925 1.00 97.44 106 LEU A CA 1
ATOM 852 C C . LEU A 1 106 ? 18.559 3.898 -18.839 1.00 97.44 106 LEU A C 1
ATOM 854 O O . LEU A 1 106 ? 19.457 4.071 -19.647 1.00 97.44 106 LEU A O 1
ATOM 858 N N . GLU A 1 107 ? 17.870 2.760 -18.757 1.00 97.56 107 GLU A N 1
ATOM 859 C CA . GLU A 1 107 ? 18.103 1.604 -19.635 1.00 97.56 107 GLU A CA 1
ATOM 860 C C . GLU A 1 107 ? 17.900 1.969 -21.109 1.00 97.56 107 GLU A C 1
ATOM 862 O O . GLU A 1 107 ? 18.761 1.669 -21.928 1.00 97.56 107 GLU A O 1
ATOM 867 N N . MET A 1 108 ? 16.835 2.709 -21.439 1.00 96.94 108 MET A N 1
ATOM 868 C CA . MET A 1 108 ? 16.636 3.215 -22.804 1.00 96.94 108 MET A CA 1
ATOM 869 C C . MET A 1 108 ? 17.771 4.140 -23.253 1.00 96.94 108 MET A C 1
ATOM 871 O O . MET A 1 108 ? 18.227 4.044 -24.384 1.00 96.94 108 MET A O 1
ATOM 875 N N . LYS A 1 109 ? 18.257 5.021 -22.369 1.00 96.38 109 LYS A N 1
ATOM 876 C CA . LYS A 1 109 ? 19.372 5.926 -22.687 1.00 96.38 109 LYS A CA 1
ATOM 877 C C . LYS A 1 109 ? 20.700 5.197 -22.857 1.00 96.38 109 LYS A C 1
ATOM 879 O O . LYS A 1 109 ? 21.521 5.644 -23.648 1.00 96.38 109 LYS A O 1
ATOM 884 N N . ILE A 1 110 ? 20.918 4.115 -22.112 1.00 97.00 110 ILE A N 1
ATOM 885 C CA . ILE A 1 110 ? 22.090 3.254 -22.283 1.00 97.00 110 ILE A CA 1
ATOM 886 C C . ILE A 1 110 ? 22.020 2.571 -23.647 1.00 97.00 110 ILE A C 1
ATOM 888 O O . ILE A 1 110 ? 22.993 2.648 -24.382 1.00 97.00 110 ILE A O 1
ATOM 892 N N . LEU A 1 111 ? 20.864 2.010 -24.013 1.00 96.94 111 LEU A N 1
ATOM 893 C CA . LEU A 1 111 ? 20.666 1.366 -25.312 1.00 96.94 111 LEU A CA 1
ATOM 894 C C . LEU A 1 111 ? 20.884 2.350 -26.474 1.00 96.94 111 LEU A C 1
ATOM 896 O O . LEU A 1 111 ? 21.681 2.076 -27.361 1.00 96.94 111 LEU A O 1
ATOM 900 N N . GLU A 1 112 ? 20.286 3.546 -26.416 1.00 96.31 112 GLU A N 1
ATOM 901 C CA . GLU A 1 112 ? 20.525 4.610 -27.410 1.00 96.31 112 GLU A CA 1
ATOM 902 C C . GLU A 1 112 ? 22.014 5.002 -27.510 1.00 96.31 112 GLU A C 1
ATOM 904 O O . GLU A 1 112 ? 22.513 5.323 -28.588 1.00 96.31 112 GLU A O 1
ATOM 909 N N . ALA A 1 113 ? 22.734 5.014 -26.384 1.00 95.69 113 ALA A N 1
ATOM 910 C CA . ALA A 1 113 ? 24.157 5.336 -26.364 1.00 95.69 113 ALA A CA 1
ATOM 911 C C . ALA A 1 113 ? 25.023 4.196 -26.922 1.00 95.69 113 ALA A C 1
ATOM 913 O O . ALA A 1 113 ? 26.033 4.474 -27.565 1.00 95.69 113 ALA A O 1
ATOM 914 N N . GLU A 1 114 ? 24.647 2.938 -26.685 1.00 95.56 114 GLU A N 1
ATOM 915 C CA . GLU A 1 114 ? 25.295 1.760 -27.269 1.00 95.56 114 GLU A CA 1
ATOM 916 C C . GLU A 1 114 ? 25.140 1.759 -28.794 1.00 95.56 114 GLU A C 1
ATOM 918 O O . GLU A 1 114 ? 26.151 1.676 -29.495 1.00 95.56 114 GLU A O 1
ATOM 923 N N . ASP A 1 115 ? 23.924 1.993 -29.296 1.00 94.62 115 ASP A N 1
ATOM 924 C CA . ASP A 1 115 ? 23.646 2.117 -30.732 1.00 94.62 115 ASP A CA 1
ATOM 925 C C . ASP A 1 115 ? 24.489 3.236 -31.368 1.00 94.62 115 ASP A C 1
ATOM 927 O O . ASP A 1 115 ? 25.173 3.024 -32.370 1.00 94.62 115 ASP A O 1
ATOM 931 N N . ALA A 1 116 ? 24.534 4.418 -30.742 1.00 92.69 116 ALA A N 1
ATOM 932 C CA . ALA A 1 116 ? 25.337 5.542 -31.230 1.00 92.69 116 ALA A CA 1
ATOM 933 C C . ALA A 1 116 ? 26.850 5.244 -31.234 1.00 92.69 116 ALA A C 1
ATOM 935 O O . ALA A 1 116 ? 27.591 5.723 -32.099 1.00 92.69 116 ALA A O 1
ATOM 936 N N . VAL A 1 117 ? 27.338 4.464 -30.265 1.00 93.69 117 VAL A N 1
ATOM 937 C CA . VAL A 1 117 ? 28.737 4.024 -30.222 1.00 93.69 117 VAL A CA 1
ATOM 938 C C . VAL A 1 117 ? 29.029 3.044 -31.354 1.00 93.69 117 VAL A C 1
ATOM 940 O O . VAL A 1 117 ? 30.088 3.149 -31.976 1.00 93.69 117 VAL A O 1
ATOM 943 N N . ASP A 1 118 ? 28.125 2.115 -31.642 1.00 91.31 118 ASP A N 1
ATOM 944 C CA . ASP A 1 118 ? 28.306 1.147 -32.720 1.00 91.31 118 ASP A CA 1
ATOM 945 C C . ASP A 1 118 ? 28.216 1.802 -34.105 1.00 91.31 118 ASP A C 1
ATOM 947 O O . ASP A 1 118 ? 29.067 1.533 -34.959 1.00 91.31 118 ASP A O 1
ATOM 951 N N . GLU A 1 119 ? 27.310 2.764 -34.299 1.00 88.94 119 GLU A N 1
ATOM 952 C CA . GLU A 1 119 ? 27.304 3.639 -35.478 1.00 88.94 119 GLU A CA 1
ATOM 953 C C . GLU A 1 119 ? 28.627 4.404 -35.622 1.00 88.94 119 GLU A C 1
ATOM 955 O O . GLU A 1 119 ? 29.248 4.403 -36.685 1.00 88.94 119 GLU A O 1
ATOM 960 N N . SER A 1 120 ? 29.114 5.019 -34.542 1.00 87.12 120 SER A N 1
ATOM 961 C CA . SER A 1 120 ? 30.389 5.744 -34.546 1.00 87.12 120 SER A CA 1
ATOM 962 C C . SER A 1 120 ? 31.571 4.841 -34.915 1.00 87.12 120 SER A C 1
ATOM 964 O O . SER A 1 120 ? 32.438 5.242 -35.695 1.00 87.12 120 SER A O 1
ATOM 966 N N . LYS A 1 121 ? 31.601 3.593 -34.427 1.00 87.56 121 LYS A N 1
ATOM 967 C CA . LYS A 1 121 ? 32.618 2.605 -34.825 1.00 87.56 121 LYS A CA 1
ATOM 968 C C . LYS A 1 121 ? 32.525 2.264 -36.311 1.00 87.56 121 LYS A C 1
ATOM 970 O O . LYS A 1 121 ? 33.569 2.207 -36.959 1.00 87.56 121 LYS A O 1
ATOM 975 N N . LEU A 1 122 ? 31.318 2.070 -36.851 1.00 83.81 122 LEU A N 1
ATOM 976 C CA . LEU A 1 122 ? 31.108 1.838 -38.285 1.00 83.81 122 LEU A CA 1
ATOM 977 C C . LEU A 1 122 ? 31.682 3.003 -39.102 1.00 83.81 122 LEU A C 1
ATOM 979 O O . LEU A 1 122 ? 32.566 2.783 -39.934 1.00 83.81 122 LEU A O 1
ATOM 983 N N . TYR A 1 123 ? 31.292 4.241 -38.785 1.00 79.00 123 TYR A N 1
ATOM 984 C CA . TYR A 1 123 ? 31.799 5.439 -39.463 1.00 79.00 123 TYR A CA 1
ATOM 985 C C . TYR A 1 123 ? 33.309 5.639 -39.295 1.00 79.00 123 TYR A C 1
ATOM 987 O O . TYR A 1 123 ? 33.974 6.082 -40.226 1.00 79.00 123 TYR A O 1
ATOM 995 N N . SER A 1 124 ? 33.875 5.309 -38.132 1.00 75.12 124 SER A N 1
ATOM 996 C CA . SER A 1 124 ? 35.317 5.428 -37.895 1.00 75.12 124 SER A CA 1
ATOM 997 C C . SER A 1 124 ? 36.130 4.339 -38.599 1.00 75.12 124 SER A C 1
ATOM 999 O O . SER A 1 124 ? 37.311 4.558 -38.870 1.00 75.12 124 SER A O 1
ATOM 1001 N N . SER A 1 125 ? 35.545 3.163 -38.843 1.00 71.44 125 SER A N 1
ATOM 1002 C CA . SER A 1 125 ? 36.205 2.062 -39.554 1.00 71.44 125 SER A CA 1
ATOM 1003 C C . SER A 1 125 ? 36.233 2.285 -41.067 1.00 71.44 125 SER A C 1
ATOM 1005 O O . SER A 1 125 ? 37.190 1.894 -41.736 1.00 71.44 125 SER A O 1
ATOM 1007 N N . GLU A 1 126 ? 35.226 2.980 -41.599 1.00 67.56 126 GLU A N 1
ATOM 1008 C CA . GLU A 1 126 ? 35.177 3.407 -42.990 1.00 67.56 126 GLU A CA 1
ATOM 1009 C C . GLU A 1 126 ? 35.906 4.743 -43.166 1.00 67.56 126 GLU A C 1
ATOM 1011 O O . GLU A 1 126 ? 35.320 5.823 -43.103 1.00 67.56 126 GLU A O 1
ATOM 1016 N N . THR A 1 127 ? 37.204 4.699 -43.454 1.00 64.88 127 THR A N 1
ATOM 1017 C CA . THR A 1 127 ? 37.948 5.882 -43.903 1.00 64.88 127 THR A CA 1
ATOM 1018 C C . THR A 1 127 ? 37.539 6.260 -45.331 1.00 64.88 127 THR A C 1
ATOM 1020 O O . THR A 1 127 ? 38.270 6.046 -46.297 1.00 64.88 127 THR A O 1
ATOM 1023 N N . ARG A 1 128 ? 36.339 6.829 -45.496 1.00 65.50 128 ARG A N 1
ATOM 1024 C CA . ARG A 1 128 ? 35.888 7.346 -46.793 1.00 65.50 128 ARG A CA 1
ATOM 1025 C C . ARG A 1 128 ? 36.745 8.548 -47.181 1.00 65.50 128 ARG A C 1
ATOM 1027 O O . ARG A 1 128 ? 36.903 9.500 -46.416 1.00 65.50 128 ARG A O 1
ATOM 1034 N N . ASN A 1 129 ? 37.299 8.507 -48.386 1.00 78.75 129 ASN A N 1
ATOM 1035 C CA . ASN A 1 129 ? 38.080 9.603 -48.936 1.00 78.75 129 ASN A CA 1
ATOM 1036 C C . ASN A 1 129 ? 37.171 10.826 -49.133 1.00 78.75 129 ASN A C 1
ATOM 1038 O O . ASN A 1 129 ? 36.271 10.820 -49.973 1.00 78.75 129 ASN A O 1
ATOM 1042 N N . VAL A 1 130 ? 37.405 11.886 -48.357 1.00 80.69 130 VAL A N 1
ATOM 1043 C CA . VAL A 1 130 ? 36.587 13.113 -48.373 1.00 80.69 130 VAL A CA 1
ATOM 1044 C C . VAL A 1 130 ? 36.508 13.719 -49.778 1.00 80.69 130 VAL A C 1
ATOM 1046 O O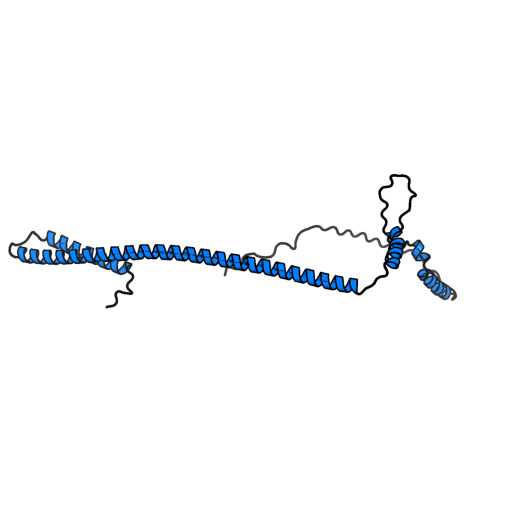 . VAL A 1 130 ? 35.469 14.249 -50.164 1.00 80.69 130 VAL A O 1
ATOM 1049 N N . ASN A 1 131 ? 37.570 13.582 -50.577 1.00 85.12 131 ASN A N 1
ATOM 1050 C CA 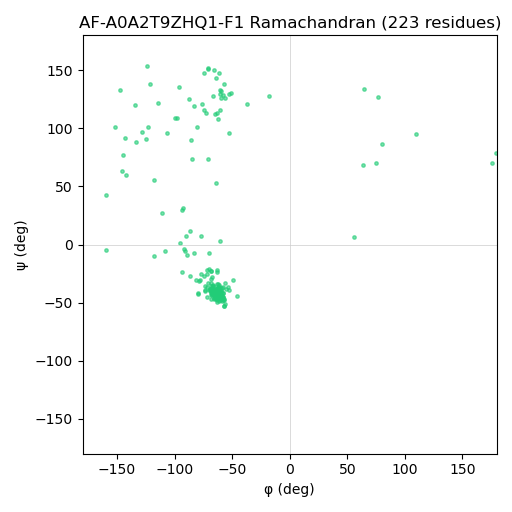. ASN A 1 131 ? 37.593 14.093 -51.947 1.00 85.12 131 ASN A CA 1
ATOM 1051 C C . ASN A 1 131 ? 36.605 13.350 -52.860 1.00 85.12 131 ASN A C 1
ATOM 1053 O O . ASN A 1 131 ? 35.895 13.987 -53.632 1.00 85.12 131 ASN A O 1
ATOM 1057 N N . GLU A 1 132 ? 36.487 12.027 -52.724 1.00 84.94 132 GLU A N 1
ATOM 1058 C CA . GLU A 1 132 ? 35.526 11.231 -53.501 1.00 84.94 132 GLU A CA 1
ATOM 1059 C C . GLU A 1 132 ? 34.080 11.567 -53.124 1.00 84.94 132 GLU A C 1
ATOM 1061 O O . GLU A 1 132 ? 33.214 11.630 -53.994 1.00 84.94 132 GLU A O 1
ATOM 1066 N N . LEU A 1 133 ? 33.820 11.860 -51.846 1.00 83.25 133 LEU A N 1
ATOM 1067 C CA . LEU A 1 133 ? 32.505 12.305 -51.380 1.00 83.25 133 LEU A CA 1
ATOM 1068 C C . LEU A 1 133 ? 32.134 13.680 -51.965 1.00 83.25 133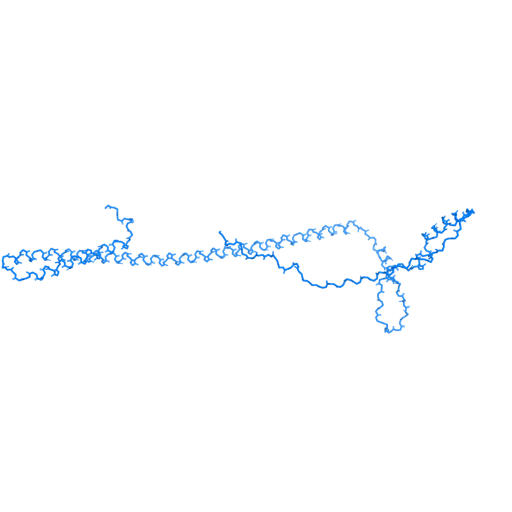 LEU A C 1
ATOM 1070 O O . LEU A 1 133 ? 30.998 13.903 -52.388 1.00 83.25 133 LEU A O 1
ATOM 1074 N N . ILE A 1 134 ? 33.099 14.602 -52.028 1.00 86.62 134 ILE A N 1
ATOM 1075 C CA . ILE A 1 134 ? 32.910 15.922 -52.641 1.00 86.62 134 ILE A CA 1
ATOM 1076 C C . ILE A 1 134 ? 32.651 15.776 -54.145 1.00 86.62 134 ILE A C 1
ATOM 1078 O O . ILE A 1 134 ? 31.751 16.417 -54.685 1.00 86.62 134 ILE A O 1
ATOM 1082 N N . ASP A 1 135 ? 33.389 14.910 -54.830 1.00 90.12 135 ASP A N 1
ATOM 1083 C CA . ASP A 1 135 ? 33.193 14.693 -56.262 1.00 90.12 135 ASP A CA 1
ATOM 1084 C C . ASP A 1 135 ? 31.861 13.996 -56.560 1.00 90.12 135 ASP A C 1
ATOM 1086 O O . ASP A 1 135 ? 31.166 14.371 -57.506 1.00 90.12 135 ASP A O 1
ATOM 1090 N N . TYR A 1 136 ? 31.452 13.034 -55.733 1.00 89.31 136 TYR A N 1
ATOM 1091 C CA . TYR A 1 136 ? 30.152 12.377 -55.850 1.00 89.31 136 TYR A CA 1
ATOM 1092 C C . TYR A 1 136 ? 28.988 13.330 -55.551 1.00 89.31 136 TYR A C 1
ATOM 1094 O O . TYR A 1 136 ? 28.012 13.361 -56.298 1.00 89.31 136 TYR A O 1
ATOM 1102 N N . SER A 1 137 ? 29.103 14.173 -54.522 1.00 86.50 137 SER A N 1
ATOM 1103 C CA . SER A 1 137 ? 28.070 15.171 -54.208 1.00 86.50 137 SER A CA 1
ATOM 1104 C C . SER A 1 137 ? 27.910 16.208 -55.324 1.00 86.50 137 SER A C 1
ATOM 1106 O O . SER A 1 137 ? 26.782 16.527 -55.692 1.00 86.50 137 SER A O 1
ATOM 1108 N N . LYS A 1 138 ? 29.005 16.649 -55.962 1.00 86.19 138 LYS A N 1
ATOM 1109 C CA . LYS A 1 138 ? 28.943 17.479 -57.181 1.00 86.19 138 LYS A CA 1
ATOM 1110 C C . LYS A 1 138 ? 28.249 16.773 -58.349 1.00 86.19 138 LYS A C 1
ATOM 1112 O O . LYS A 1 138 ? 27.570 17.441 -59.120 1.00 86.19 138 LYS A O 1
ATOM 1117 N N . ARG A 1 139 ? 28.403 15.448 -58.493 1.00 86.12 139 ARG A N 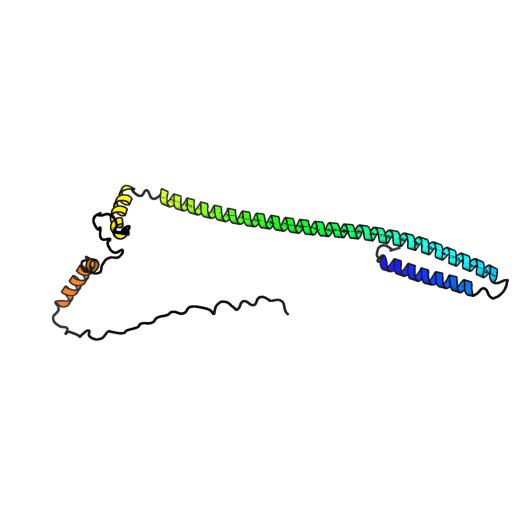1
ATOM 1118 C CA . ARG A 1 139 ? 27.716 14.659 -59.537 1.00 86.12 139 ARG A CA 1
ATOM 1119 C C . ARG A 1 139 ? 26.222 14.500 -59.272 1.00 86.12 139 ARG A C 1
ATOM 1121 O O . ARG A 1 139 ? 25.458 14.506 -60.227 1.00 86.12 139 ARG A O 1
ATOM 1128 N N . ILE A 1 140 ? 25.813 14.349 -58.012 1.00 86.38 140 ILE A N 1
ATOM 1129 C CA . ILE A 1 140 ? 24.397 14.213 -57.634 1.00 86.38 140 ILE A CA 1
ATOM 1130 C C . ILE A 1 140 ? 23.675 15.559 -57.611 1.00 86.38 140 ILE A C 1
ATOM 1132 O O . ILE A 1 140 ? 22.487 15.607 -57.918 1.00 86.38 140 ILE A O 1
ATOM 1136 N N . SER A 1 141 ? 24.378 16.646 -57.285 1.00 84.75 141 SER A N 1
ATOM 1137 C CA . SER A 1 141 ? 23.786 17.975 -57.122 1.00 84.75 141 SER A CA 1
ATOM 1138 C C . SER A 1 141 ? 22.810 18.372 -58.245 1.00 84.75 141 SER A C 1
ATOM 1140 O O . SER A 1 141 ? 21.724 18.809 -57.889 1.00 84.75 141 SER A O 1
ATOM 1142 N N . PRO A 1 142 ? 23.081 18.169 -59.550 1.00 81.38 142 PRO A N 1
ATOM 1143 C CA . PRO A 1 142 ? 22.135 18.516 -60.619 1.00 81.38 142 PRO A CA 1
ATOM 1144 C C . PRO A 1 142 ? 20.800 17.749 -60.604 1.00 81.38 142 PRO A C 1
ATOM 1146 O O . PRO A 1 142 ? 19.821 18.240 -61.160 1.00 81.38 142 PRO A O 1
ATOM 1149 N N . PHE A 1 143 ? 20.759 16.560 -59.992 1.00 81.75 143 PHE A N 1
ATOM 1150 C CA . PHE A 1 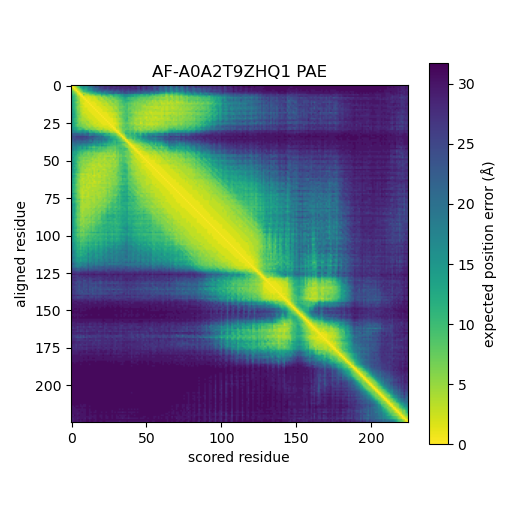143 ? 19.579 15.684 -59.919 1.00 81.75 143 PHE A CA 1
ATOM 1151 C C . PHE A 1 143 ? 18.752 15.896 -58.648 1.00 81.75 143 PHE A C 1
ATOM 1153 O O . PHE A 1 143 ? 17.573 15.556 -58.606 1.00 81.75 143 PHE A O 1
ATOM 1160 N N . THR A 1 144 ? 19.374 16.420 -57.589 1.00 78.62 144 THR A N 1
ATOM 1161 C CA . THR A 1 144 ? 18.723 16.679 -56.293 1.00 78.62 144 THR A CA 1
ATOM 1162 C C . THR A 1 144 ? 18.518 18.165 -56.019 1.00 78.62 144 THR A C 1
ATOM 1164 O O . THR A 1 144 ? 17.940 18.525 -54.997 1.00 78.62 144 THR A O 1
ATOM 1167 N N . PHE A 1 145 ? 19.030 19.041 -56.886 1.00 75.38 145 PHE A N 1
ATOM 1168 C CA . PHE A 1 145 ? 18.859 20.480 -56.762 1.00 75.38 145 PHE A CA 1
ATOM 1169 C C . PHE A 1 145 ? 17.425 20.866 -57.118 1.00 75.38 145 PHE A C 1
ATOM 1171 O O . PHE A 1 145 ? 17.004 20.768 -58.269 1.00 75.38 145 PHE A O 1
ATOM 1178 N N . ALA A 1 146 ? 16.682 21.338 -56.121 1.00 67.12 146 ALA A N 1
ATOM 1179 C CA . ALA A 1 146 ? 15.467 22.096 -56.355 1.00 67.12 146 ALA A CA 1
ATOM 1180 C C . ALA A 1 146 ? 15.878 23.558 -56.601 1.00 67.12 146 ALA A C 1
ATOM 1182 O O . ALA A 1 146 ? 16.502 24.144 -55.714 1.00 67.12 146 ALA A O 1
ATOM 1183 N N . PRO A 1 147 ? 15.583 24.157 -57.768 1.00 63.31 147 PRO A N 1
ATOM 1184 C CA . PRO A 1 147 ? 15.875 25.565 -57.983 1.00 63.31 147 PRO A CA 1
ATOM 1185 C C . PRO A 1 147 ? 15.108 26.405 -56.959 1.00 63.31 147 PRO A C 1
ATOM 1187 O O . PRO A 1 147 ? 13.876 26.406 -56.939 1.00 63.31 147 PRO A O 1
ATOM 1190 N N . GLU A 1 148 ? 15.849 27.101 -56.092 1.00 62.44 148 GLU A N 1
ATOM 1191 C CA . GLU A 1 148 ? 15.293 28.177 -55.275 1.00 62.44 148 GLU A CA 1
ATOM 1192 C C . GLU A 1 148 ? 14.668 29.209 -56.220 1.00 62.44 148 GLU A C 1
ATOM 1194 O O . GLU A 1 148 ? 15.209 29.467 -57.294 1.00 62.44 148 GLU A O 1
ATOM 1199 N N . SER A 1 149 ? 13.492 29.710 -55.834 1.00 54.25 149 SER A N 1
ATOM 1200 C CA . SER A 1 149 ? 12.627 30.647 -56.561 1.00 54.25 149 SER A CA 1
ATOM 1201 C C . SER A 1 149 ? 13.314 31.427 -57.689 1.00 54.25 149 SER A C 1
ATOM 1203 O O . SER A 1 149 ? 14.315 32.099 -57.464 1.00 54.25 149 SER A O 1
ATOM 1205 N N . LEU A 1 150 ? 12.711 31.373 -58.879 1.00 55.19 150 LEU A N 1
ATOM 1206 C CA . LEU A 1 150 ? 13.109 31.997 -60.145 1.00 55.19 150 LEU A CA 1
ATOM 1207 C C . LEU A 1 150 ? 13.091 33.546 -60.104 1.00 55.19 150 LEU A C 1
ATOM 1209 O O . LEU A 1 150 ? 12.463 34.188 -60.938 1.00 55.19 150 LEU A O 1
ATOM 1213 N N . GLU A 1 151 ? 13.753 34.157 -59.132 1.00 59.84 151 GLU A N 1
ATOM 1214 C CA . GLU A 1 151 ? 13.961 35.598 -59.009 1.00 59.84 151 GLU A CA 1
ATOM 1215 C C . GLU A 1 151 ? 15.480 35.831 -58.992 1.00 59.84 151 GLU A C 1
ATOM 1217 O O . GLU A 1 151 ? 16.232 35.073 -58.386 1.00 59.84 151 GLU A O 1
ATOM 1222 N N . ASP A 1 152 ? 15.935 36.865 -59.694 1.00 54.66 152 ASP A N 1
ATOM 1223 C CA . ASP A 1 152 ? 17.337 37.241 -59.919 1.00 54.66 152 ASP A CA 1
ATOM 1224 C C . ASP A 1 152 ? 18.144 36.393 -60.908 1.00 54.66 152 ASP A C 1
ATOM 1226 O O . ASP A 1 152 ? 19.124 35.750 -60.544 1.00 54.66 152 ASP A O 1
ATOM 1230 N N . GLY A 1 153 ? 17.805 36.511 -62.201 1.00 56.78 153 GLY A N 1
ATOM 1231 C CA . GLY A 1 153 ? 18.756 36.778 -63.303 1.00 56.78 153 GLY A CA 1
ATOM 1232 C C . GLY A 1 153 ? 19.964 35.849 -63.511 1.00 56.78 153 GLY A C 1
ATOM 1233 O O . GLY A 1 153 ? 20.825 36.141 -64.343 1.00 56.78 153 GLY A O 1
ATOM 1234 N N . ARG A 1 154 ? 20.064 34.745 -62.778 1.00 57.34 154 ARG A N 1
ATOM 1235 C CA . ARG A 1 154 ? 21.123 33.749 -62.878 1.00 57.34 154 ARG A CA 1
ATOM 1236 C C . ARG A 1 154 ? 20.623 32.636 -63.778 1.00 57.34 154 ARG A C 1
ATOM 1238 O O . ARG A 1 154 ? 19.471 32.223 -63.715 1.00 57.34 154 ARG A O 1
ATOM 1245 N N . THR A 1 155 ? 21.510 32.218 -64.670 1.00 57.19 155 THR A N 1
ATOM 1246 C CA . THR A 1 155 ? 21.298 31.207 -65.707 1.00 57.19 155 THR A CA 1
ATOM 1247 C C . THR A 1 155 ? 20.402 30.065 -65.226 1.00 57.19 155 THR A C 1
ATOM 1249 O O . THR A 1 155 ? 20.778 29.390 -64.267 1.00 57.19 155 THR A O 1
ATOM 1252 N N . LEU A 1 156 ? 19.264 29.844 -65.904 1.00 57.44 156 LEU A N 1
ATOM 1253 C CA . LEU A 1 156 ? 18.405 28.668 -65.729 1.00 57.44 156 LEU A CA 1
ATOM 1254 C C . LEU A 1 156 ? 19.263 27.403 -65.868 1.00 57.44 156 LEU A C 1
ATOM 1256 O O . LEU A 1 156 ? 19.528 26.937 -66.976 1.00 57.44 156 LEU A O 1
ATOM 1260 N N . GLN A 1 157 ? 19.711 26.842 -64.751 1.00 58.69 157 GLN A N 1
ATOM 1261 C CA . GLN A 1 157 ? 20.138 25.454 -64.726 1.00 58.69 157 GLN A CA 1
ATOM 1262 C C . GLN A 1 157 ? 18.857 24.638 -64.615 1.00 58.69 157 GLN A C 1
ATOM 1264 O O . GLN A 1 157 ? 18.221 24.592 -63.566 1.00 58.69 157 GLN A O 1
ATOM 1269 N N . VAL A 1 158 ? 18.425 24.084 -65.747 1.00 64.69 158 VAL A N 1
ATOM 1270 C CA . VAL A 1 158 ? 17.294 23.158 -65.796 1.00 64.69 158 VAL A CA 1
ATOM 1271 C C . VAL A 1 158 ? 17.693 21.934 -64.976 1.00 64.69 158 VAL A C 1
ATOM 1273 O O . VAL A 1 158 ? 18.638 21.238 -65.344 1.00 64.69 158 VAL A O 1
ATOM 1276 N N . ALA A 1 159 ? 17.020 21.715 -63.845 1.00 67.44 159 ALA A N 1
ATOM 1277 C CA . ALA A 1 159 ? 17.238 20.535 -63.018 1.00 67.44 159 ALA A CA 1
ATOM 1278 C C . ALA A 1 159 ? 16.928 19.276 -63.840 1.00 67.44 159 ALA A C 1
ATOM 1280 O O . ALA A 1 159 ? 15.910 19.215 -64.537 1.00 67.44 159 ALA A O 1
ATOM 1281 N N . GLU A 1 160 ? 17.818 18.285 -63.791 1.00 72.31 160 GLU A N 1
ATOM 1282 C CA . GLU A 1 160 ? 17.545 17.000 -64.431 1.00 72.31 160 GLU A CA 1
ATOM 1283 C C . GLU A 1 160 ? 16.514 16.220 -63.597 1.00 72.31 160 GLU A C 1
ATOM 1285 O O . GLU A 1 160 ? 16.490 16.354 -62.371 1.00 72.31 160 GLU A O 1
ATOM 1290 N N . PRO A 1 161 ? 15.643 15.407 -64.225 1.00 78.44 161 PRO A N 1
ATOM 1291 C CA . PRO A 1 161 ? 14.674 14.614 -63.480 1.00 78.44 161 PRO A CA 1
ATOM 1292 C C . PRO A 1 161 ? 15.385 13.627 -62.534 1.00 78.44 161 PRO A C 1
ATOM 1294 O O . PRO A 1 161 ? 16.446 13.101 -62.878 1.00 78.44 161 PRO A O 1
ATOM 1297 N N . PRO A 1 162 ? 14.790 13.318 -61.366 1.00 78.56 162 PRO A N 1
ATOM 1298 C CA . PRO A 1 162 ? 15.400 12.453 -60.350 1.00 78.56 162 PRO A CA 1
ATOM 1299 C C . PRO A 1 162 ? 15.480 10.974 -60.769 1.00 78.56 162 PRO A C 1
ATOM 1301 O O . PRO A 1 162 ? 16.088 10.161 -60.077 1.00 78.56 162 PRO A O 1
ATOM 1304 N N . TYR A 1 163 ? 14.869 10.617 -61.898 1.00 82.62 163 TYR A N 1
ATOM 1305 C CA . TYR A 1 163 ? 14.895 9.293 -62.507 1.00 82.62 163 TYR A CA 1
ATOM 1306 C C . TYR A 1 163 ? 15.408 9.388 -63.953 1.00 82.62 163 TYR A C 1
ATOM 1308 O O . TYR A 1 163 ? 15.266 10.435 -64.597 1.00 82.62 163 TYR A O 1
ATOM 1316 N N . PRO A 1 164 ? 16.014 8.316 -64.496 1.00 84.94 164 PRO A N 1
ATOM 1317 C CA . PRO A 1 164 ? 16.470 8.307 -65.880 1.00 84.94 164 PRO A CA 1
ATOM 1318 C C . PRO A 1 164 ? 15.287 8.527 -66.831 1.00 84.94 164 PRO A C 1
ATOM 1320 O O . PRO A 1 164 ? 14.262 7.860 -66.727 1.00 84.94 164 PRO A O 1
ATOM 1323 N N . SER A 1 165 ? 15.420 9.469 -67.766 1.00 84.75 165 SER A N 1
ATOM 1324 C CA . SER A 1 165 ? 14.386 9.703 -68.775 1.00 84.75 165 SER A CA 1
ATOM 1325 C C . SER A 1 165 ? 14.331 8.555 -69.782 1.00 84.75 165 SER A C 1
ATOM 1327 O O . SER A 1 165 ? 15.356 7.948 -70.096 1.00 84.75 165 SER A O 1
ATOM 1329 N N . GLU A 1 166 ? 13.154 8.304 -70.357 1.00 84.25 166 GLU A N 1
ATOM 1330 C CA . GLU A 1 166 ? 12.952 7.261 -71.374 1.00 84.25 166 GLU A CA 1
ATOM 1331 C C . GLU A 1 166 ? 13.948 7.394 -72.539 1.00 84.25 166 GLU A C 1
ATOM 1333 O O . GLU A 1 166 ? 14.516 6.412 -73.006 1.00 84.25 166 GLU A O 1
ATOM 1338 N N . LEU A 1 167 ? 14.242 8.628 -72.965 1.00 83.50 167 LEU A N 1
ATOM 1339 C CA . LEU A 1 167 ? 15.238 8.895 -74.001 1.00 83.50 167 LEU A CA 1
ATOM 1340 C C . LEU A 1 167 ? 16.651 8.471 -73.569 1.00 83.50 167 LEU A C 1
ATOM 1342 O O . LEU A 1 167 ? 17.355 7.849 -74.360 1.00 83.50 167 LEU A O 1
ATOM 1346 N N .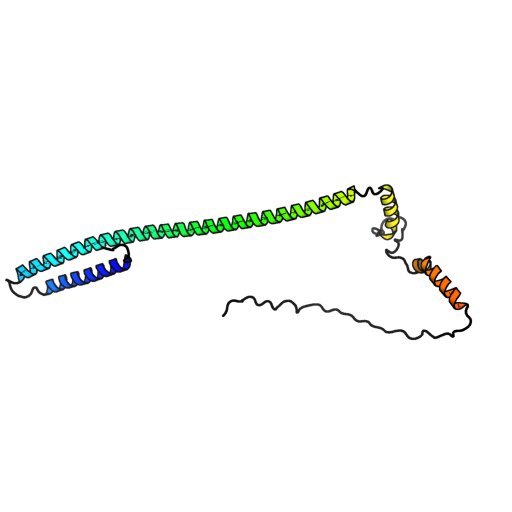 LYS A 1 168 ? 17.057 8.743 -72.319 1.00 83.62 168 LYS A N 1
ATOM 1347 C CA . LYS A 1 168 ? 18.343 8.272 -71.775 1.00 83.62 168 LYS A CA 1
ATOM 1348 C C . LYS A 1 168 ? 18.368 6.742 -71.633 1.00 83.62 168 LYS A C 1
ATOM 1350 O O . LYS A 1 168 ? 19.408 6.142 -71.879 1.00 83.62 168 LYS A O 1
ATOM 1355 N N . MET A 1 169 ? 17.242 6.108 -71.297 1.00 85.06 169 MET A N 1
ATOM 1356 C CA . MET A 1 169 ? 17.123 4.644 -71.211 1.00 85.06 169 MET A CA 1
ATOM 1357 C C . MET A 1 169 ? 17.232 3.973 -72.587 1.00 85.06 169 MET A C 1
ATOM 1359 O O . MET A 1 169 ? 18.025 3.050 -72.753 1.00 85.06 169 MET A O 1
ATOM 1363 N N . ARG A 1 170 ? 16.514 4.494 -73.590 1.00 82.25 170 ARG A N 1
ATOM 1364 C CA . ARG A 1 170 ? 16.525 4.024 -74.989 1.00 82.25 170 ARG A CA 1
ATOM 1365 C C . ARG A 1 170 ? 17.842 4.289 -75.721 1.00 82.25 170 ARG A C 1
ATOM 1367 O O . ARG A 1 170 ? 18.136 3.644 -76.716 1.00 82.25 170 ARG A O 1
ATOM 1374 N N . MET A 1 171 ? 18.626 5.263 -75.270 1.00 83.50 171 MET A N 1
ATOM 1375 C CA . MET A 1 171 ? 19.990 5.484 -75.766 1.00 83.50 171 MET A CA 1
ATOM 1376 C C . MET A 1 171 ? 21.043 4.742 -74.933 1.00 83.50 171 MET A C 1
ATOM 1378 O O . MET A 1 171 ? 22.233 4.793 -75.245 1.00 83.50 171 MET A O 1
ATOM 1382 N N . GLY A 1 172 ? 20.629 4.082 -73.850 1.00 84.38 172 GLY A N 1
ATOM 1383 C CA . GLY A 1 172 ? 21.515 3.369 -72.948 1.00 84.38 172 GLY A CA 1
ATOM 1384 C C . GLY A 1 172 ? 22.072 2.099 -73.583 1.00 84.38 172 GLY A C 1
ATOM 1385 O O . GLY A 1 172 ? 21.422 1.451 -74.403 1.00 84.38 172 GLY A O 1
ATOM 1386 N N . LEU A 1 173 ? 23.268 1.700 -73.145 1.00 83.00 173 LEU A N 1
ATOM 1387 C CA . LEU A 1 173 ? 23.945 0.501 -73.648 1.00 83.00 173 LEU A CA 1
ATOM 1388 C C . LEU A 1 173 ? 23.065 -0.753 -73.562 1.00 83.00 173 LEU A C 1
ATOM 1390 O O . LEU A 1 173 ? 23.096 -1.558 -74.483 1.00 83.00 173 LEU A O 1
ATOM 1394 N N . ILE A 1 174 ? 22.249 -0.879 -72.511 1.00 82.38 174 ILE A N 1
ATOM 1395 C CA . ILE A 1 174 ? 21.334 -2.013 -72.307 1.00 82.38 174 ILE A CA 1
ATOM 1396 C C . ILE A 1 174 ? 20.382 -2.170 -73.499 1.00 82.38 174 ILE A C 1
ATOM 1398 O O . ILE A 1 174 ? 20.380 -3.221 -74.130 1.00 82.38 174 ILE A O 1
ATOM 1402 N N . SER A 1 175 ? 19.679 -1.100 -73.883 1.00 78.12 175 SER A N 1
ATOM 1403 C CA . SER A 1 175 ? 18.788 -1.128 -75.051 1.00 78.12 175 SER A CA 1
ATOM 1404 C C . SER A 1 175 ? 19.540 -1.483 -76.340 1.00 78.12 175 SER A C 1
ATOM 1406 O O . SER A 1 175 ? 19.058 -2.261 -77.152 1.00 78.12 175 SER A O 1
ATOM 1408 N N . SER A 1 176 ? 20.779 -1.003 -76.506 1.00 77.25 176 SER A N 1
ATOM 1409 C CA . SER A 1 176 ? 21.590 -1.318 -77.689 1.00 77.25 176 SER A CA 1
ATOM 1410 C C . SER A 1 176 ? 22.042 -2.782 -77.770 1.00 77.25 176 SER A C 1
ATOM 1412 O O . SER A 1 176 ? 22.371 -3.249 -78.859 1.00 77.25 176 SER A O 1
ATOM 1414 N N . PHE A 1 177 ? 22.093 -3.499 -76.642 1.00 76.19 177 PHE A N 1
ATOM 1415 C CA . PHE A 1 177 ? 22.363 -4.937 -76.625 1.00 76.19 177 PHE A CA 1
ATOM 1416 C C . PHE A 1 177 ? 21.105 -5.733 -76.978 1.00 76.19 177 PHE A C 1
ATOM 1418 O O . PHE A 1 177 ? 21.189 -6.621 -77.819 1.00 76.19 177 PHE A O 1
ATOM 1425 N N . GLU A 1 178 ? 19.944 -5.348 -76.442 1.00 69.06 178 GLU A N 1
ATOM 1426 C CA . GLU A 1 178 ? 18.656 -5.966 -76.788 1.00 69.06 178 GLU A CA 1
ATOM 1427 C C . GLU A 1 178 ? 18.345 -5.831 -78.287 1.00 69.06 178 GLU A C 1
ATOM 1429 O O . GLU A 1 178 ? 17.963 -6.810 -78.927 1.00 69.06 178 GLU A O 1
ATOM 1434 N N . PHE A 1 179 ? 18.612 -4.662 -78.885 1.00 62.34 179 PHE A N 1
ATOM 1435 C CA . PHE A 1 179 ? 18.410 -4.471 -80.323 1.00 62.34 179 PHE A CA 1
ATOM 1436 C C . PHE A 1 179 ? 19.367 -5.306 -81.188 1.00 62.34 179 PHE A C 1
ATOM 1438 O O . PHE A 1 179 ? 18.952 -5.827 -82.219 1.00 62.34 179 PHE A O 1
ATOM 1445 N N . LYS A 1 180 ? 20.624 -5.508 -80.770 1.00 60.75 180 LYS A N 1
ATOM 1446 C CA . LYS A 1 180 ? 21.588 -6.340 -81.519 1.00 60.75 180 LYS A CA 1
ATOM 1447 C C . LYS A 1 180 ? 21.229 -7.822 -81.505 1.00 60.75 180 LYS A C 1
ATOM 1449 O O . LYS A 1 180 ? 21.413 -8.489 -82.522 1.00 60.75 180 LYS A O 1
ATOM 1454 N N . ASP A 1 181 ? 20.708 -8.313 -80.385 1.00 57.72 181 ASP A N 1
ATOM 1455 C CA . ASP A 1 181 ? 20.221 -9.688 -80.286 1.00 57.72 181 ASP A CA 1
ATOM 1456 C C . ASP A 1 181 ? 18.915 -9.864 -81.086 1.00 57.72 181 ASP A C 1
ATOM 1458 O O . ASP A 1 181 ? 18.717 -10.905 -81.716 1.00 57.72 181 ASP A O 1
ATOM 1462 N N . SER A 1 182 ? 18.068 -8.827 -81.168 1.00 58.59 182 SER A N 1
ATOM 1463 C CA . SER A 1 182 ? 16.860 -8.844 -82.011 1.00 58.59 182 SER A CA 1
ATOM 1464 C C . SER A 1 182 ? 17.143 -8.722 -83.519 1.00 58.59 182 SER A C 1
ATOM 1466 O O . SER A 1 182 ? 16.558 -9.461 -84.305 1.00 58.59 182 SER A O 1
ATOM 1468 N N . GLU A 1 183 ? 18.108 -7.902 -83.955 1.00 55.44 183 GLU A N 1
ATOM 1469 C CA . GLU A 1 183 ? 18.488 -7.783 -85.376 1.00 55.44 183 GLU A CA 1
ATOM 1470 C C . GLU A 1 183 ? 19.168 -9.062 -85.908 1.00 55.44 183 GLU A C 1
ATOM 1472 O O . GLU A 1 183 ? 19.034 -9.412 -87.087 1.00 55.44 183 GLU A O 1
ATOM 1477 N N . GLN A 1 184 ? 19.865 -9.810 -85.042 1.00 54.78 184 GLN A N 1
ATOM 1478 C CA . GLN A 1 184 ? 20.374 -11.147 -85.376 1.00 54.78 184 GLN A CA 1
ATOM 1479 C C . GLN A 1 184 ? 19.265 -12.208 -85.457 1.00 54.78 184 GLN A C 1
ATOM 1481 O O . GLN A 1 184 ? 19.426 -13.189 -86.184 1.00 54.78 184 GLN A O 1
ATOM 1486 N N . ALA A 1 185 ? 18.140 -12.019 -84.761 1.00 52.88 185 ALA A N 1
ATOM 1487 C CA . ALA A 1 185 ? 16.980 -12.906 -84.841 1.00 52.88 185 ALA A CA 1
ATOM 1488 C C . ALA A 1 185 ? 16.090 -12.618 -86.070 1.00 52.88 185 ALA A C 1
ATOM 1490 O O . ALA A 1 185 ? 15.511 -13.545 -86.636 1.00 52.88 185 ALA A O 1
ATOM 1491 N N . GLU A 1 186 ? 16.023 -11.367 -86.538 1.00 47.62 186 GLU A N 1
ATOM 1492 C CA . GLU A 1 186 ? 15.187 -10.948 -87.678 1.00 47.62 186 GLU A CA 1
ATOM 1493 C C . GLU A 1 186 ? 15.814 -11.179 -89.067 1.00 47.62 186 GLU A C 1
ATOM 1495 O O . GLU A 1 186 ? 15.145 -11.040 -90.090 1.00 47.62 186 GLU A O 1
ATOM 1500 N N . SER A 1 187 ? 17.083 -11.592 -89.144 1.00 45.69 187 SER A N 1
ATOM 1501 C CA . SER A 1 187 ? 17.731 -11.991 -90.407 1.00 45.69 187 SER A CA 1
ATOM 1502 C C . SER A 1 187 ? 17.514 -13.473 -90.778 1.00 45.69 187 SER A C 1
ATOM 1504 O O . SER A 1 187 ? 18.119 -13.980 -91.727 1.00 45.69 187 SER A O 1
ATOM 1506 N N . ALA A 1 188 ? 16.598 -14.162 -90.089 1.00 42.50 188 ALA A N 1
ATOM 1507 C CA . ALA A 1 188 ? 16.006 -15.415 -90.550 1.00 42.50 188 ALA A CA 1
ATOM 1508 C C . ALA A 1 188 ? 14.776 -15.115 -91.437 1.00 42.50 188 ALA A C 1
ATOM 1510 O O . ALA A 1 188 ? 13.866 -14.408 -91.004 1.00 42.50 188 ALA A O 1
ATOM 1511 N N . PRO A 1 189 ? 14.698 -15.626 -92.681 1.00 42.53 189 PRO A N 1
ATOM 1512 C CA . PRO A 1 189 ? 13.576 -15.322 -93.551 1.00 42.53 189 PRO A CA 1
ATOM 1513 C C . PRO A 1 189 ? 12.338 -16.096 -93.094 1.00 42.53 189 PRO A C 1
ATOM 1515 O O . PRO A 1 189 ? 12.282 -17.319 -93.202 1.00 42.53 189 PRO A O 1
ATOM 1518 N N . GLY A 1 190 ? 11.327 -15.346 -92.662 1.00 47.66 190 GLY A N 1
ATOM 1519 C CA . GLY A 1 190 ? 9.945 -15.801 -92.587 1.00 47.66 190 GLY A CA 1
ATOM 1520 C C . GLY A 1 190 ? 9.433 -16.006 -91.170 1.00 47.66 190 GLY A C 1
ATOM 1521 O O . GLY A 1 190 ? 9.550 -17.101 -90.642 1.00 47.66 190 GLY A O 1
ATOM 1522 N N . ILE A 1 191 ? 8.772 -14.985 -90.627 1.00 38.88 191 ILE A N 1
ATOM 1523 C CA . ILE A 1 191 ? 7.447 -15.104 -90.009 1.00 38.88 191 ILE A CA 1
ATOM 1524 C C . ILE A 1 191 ? 6.715 -13.782 -90.267 1.00 38.88 191 ILE A C 1
ATOM 1526 O O . ILE A 1 191 ? 7.277 -12.692 -90.174 1.00 38.88 191 ILE A O 1
ATOM 1530 N N . GLU A 1 192 ? 5.475 -13.931 -90.708 1.00 39.19 192 GLU A N 1
ATOM 1531 C CA . GLU A 1 192 ? 4.549 -12.881 -91.096 1.00 39.19 192 GLU A CA 1
ATOM 1532 C C . GLU A 1 192 ? 4.145 -12.004 -89.905 1.00 39.19 192 GLU A C 1
ATOM 1534 O O . GLU A 1 192 ? 4.071 -12.450 -88.762 1.00 39.19 192 GLU A O 1
ATOM 1539 N N . LYS A 1 193 ? 3.858 -10.741 -90.226 1.00 46.56 193 LYS A N 1
ATOM 1540 C CA . LYS A 1 193 ? 3.265 -9.737 -89.343 1.00 46.56 193 LYS A CA 1
ATOM 1541 C C . LYS A 1 193 ? 2.002 -10.281 -88.673 1.00 46.56 193 LYS A C 1
ATOM 1543 O O . LYS A 1 193 ? 1.098 -10.741 -89.369 1.00 46.56 193 LYS A O 1
ATOM 1548 N N . ILE A 1 194 ? 1.910 -10.131 -87.356 1.00 36.34 194 ILE A N 1
ATOM 1549 C CA . ILE A 1 194 ? 0.640 -10.185 -86.632 1.00 36.34 194 ILE A CA 1
ATOM 1550 C C . ILE A 1 194 ? 0.411 -8.786 -86.058 1.00 36.34 194 ILE A C 1
ATOM 1552 O O . ILE A 1 194 ? 1.270 -8.255 -85.360 1.00 36.34 194 ILE A O 1
ATOM 1556 N N . ASP A 1 195 ? -0.714 -8.185 -86.443 1.00 35.69 195 ASP A N 1
ATOM 1557 C CA . ASP A 1 195 ? -1.184 -6.868 -86.013 1.00 35.69 195 ASP A CA 1
ATOM 1558 C C . ASP A 1 195 ? -1.379 -6.807 -84.488 1.00 35.69 195 ASP A C 1
ATOM 1560 O O . ASP A 1 195 ? -2.134 -7.596 -83.920 1.00 35.69 195 ASP A O 1
ATOM 1564 N N . GLU A 1 196 ? -0.758 -5.822 -83.834 1.00 41.72 196 GLU A N 1
ATOM 1565 C CA . GLU A 1 196 ? -0.950 -5.492 -82.410 1.00 41.72 196 GLU A CA 1
ATOM 1566 C C . GLU A 1 196 ? -2.041 -4.421 -82.191 1.00 41.72 196 GLU A C 1
ATOM 1568 O O . GLU A 1 196 ? -1.997 -3.635 -81.245 1.00 41.72 196 GLU A O 1
ATOM 1573 N N . GLU A 1 197 ? -3.070 -4.377 -83.037 1.00 40.69 197 GLU A N 1
ATOM 1574 C CA . GLU A 1 197 ? -4.300 -3.637 -82.728 1.00 40.69 197 GLU A CA 1
ATOM 1575 C C . GLU A 1 197 ? -5.240 -4.520 -81.894 1.00 40.69 197 GLU A C 1
ATOM 1577 O O . GLU A 1 197 ? -6.223 -5.016 -82.433 1.00 40.69 197 GLU A O 1
ATOM 1582 N N . GLN A 1 198 ? -4.941 -4.755 -80.603 1.00 43.03 198 GLN A N 1
ATOM 1583 C CA . GLN A 1 198 ? -5.928 -5.151 -79.568 1.00 43.03 19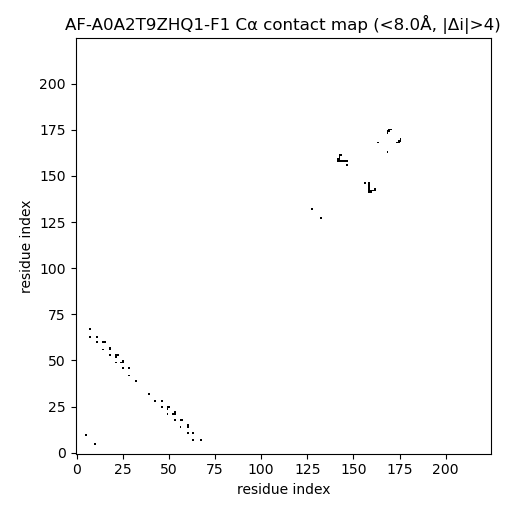8 GLN A CA 1
ATOM 1584 C C . GLN A 1 198 ? -5.295 -5.451 -78.194 1.00 43.03 198 GLN A C 1
ATOM 1586 O O . GLN A 1 198 ? -5.333 -6.581 -77.726 1.00 43.03 198 GLN A O 1
ATOM 1591 N N . LEU A 1 199 ? -4.785 -4.442 -77.480 1.00 36.38 199 LEU A N 1
ATOM 1592 C CA . LEU A 1 199 ? -4.668 -4.500 -76.010 1.00 36.38 199 LEU A CA 1
ATOM 1593 C C . LEU A 1 199 ? -4.890 -3.105 -75.394 1.00 36.38 199 LEU A C 1
ATOM 1595 O O . LEU A 1 199 ? -4.013 -2.529 -74.761 1.00 36.38 199 LEU A O 1
ATOM 1599 N N . PHE A 1 200 ? -6.097 -2.564 -75.578 1.00 38.22 200 PHE A N 1
ATOM 1600 C CA . PHE A 1 200 ? -6.667 -1.579 -74.656 1.00 38.22 200 PHE A CA 1
ATOM 1601 C C . PHE A 1 200 ? -7.614 -2.327 -73.715 1.00 38.22 200 PHE A C 1
ATOM 1603 O O . PHE A 1 200 ? -8.676 -2.782 -74.137 1.00 38.22 200 PHE A O 1
ATOM 1610 N N . ILE A 1 201 ? -7.225 -2.468 -72.448 1.00 38.91 201 ILE A N 1
ATOM 1611 C CA . ILE A 1 201 ? -8.169 -2.713 -71.356 1.00 38.91 201 ILE A CA 1
ATOM 1612 C C . ILE A 1 201 ? -7.953 -1.583 -70.356 1.00 38.91 201 ILE A C 1
ATOM 1614 O O . ILE A 1 201 ? -6.985 -1.584 -69.597 1.00 38.91 201 ILE A O 1
ATOM 1618 N N . ASP A 1 202 ? -8.861 -0.611 -70.416 1.00 40.91 202 ASP A N 1
ATOM 1619 C CA . ASP A 1 202 ? -9.125 0.341 -69.345 1.00 40.91 202 ASP A CA 1
ATOM 1620 C C . ASP A 1 202 ? -9.395 -0.423 -68.048 1.00 40.91 202 ASP A C 1
ATOM 1622 O O . ASP A 1 202 ? -10.244 -1.316 -68.005 1.00 40.91 202 ASP A O 1
ATOM 1626 N N . ASN A 1 203 ? -8.706 -0.046 -66.974 1.00 34.81 203 ASN A N 1
ATOM 1627 C CA . ASN A 1 203 ? -9.176 -0.339 -65.629 1.00 34.81 203 ASN A CA 1
ATOM 1628 C C . ASN A 1 203 ? -8.808 0.826 -64.702 1.00 34.81 203 ASN A C 1
ATOM 1630 O O . ASN A 1 203 ? -7.858 0.777 -63.922 1.00 34.81 203 ASN A O 1
ATOM 1634 N N . GLU A 1 204 ? -9.586 1.901 -64.825 1.00 40.22 204 GLU A N 1
ATOM 1635 C CA . GLU A 1 204 ? -9.827 2.836 -63.732 1.00 40.22 204 GLU A CA 1
ATOM 1636 C C . GLU A 1 204 ? -10.527 2.073 -62.595 1.00 40.22 204 GLU A C 1
ATOM 1638 O O . GLU A 1 204 ? -11.701 1.720 -62.696 1.00 40.22 204 GLU A O 1
ATOM 1643 N N . GLN A 1 205 ? -9.817 1.811 -61.498 1.00 36.78 205 GLN A N 1
ATOM 1644 C CA . GLN A 1 205 ? -10.444 1.514 -60.210 1.00 36.78 205 GLN A CA 1
ATOM 1645 C C . GLN A 1 205 ? -9.841 2.413 -59.137 1.00 36.78 205 GLN A C 1
ATOM 1647 O O . GLN A 1 205 ? -8.780 2.157 -58.572 1.00 36.78 205 GLN A O 1
ATOM 1652 N N . SER A 1 206 ? -10.567 3.496 -58.887 1.00 38.06 206 SER A N 1
ATOM 1653 C CA . SER A 1 206 ? -10.578 4.251 -57.647 1.00 38.06 206 SER A CA 1
ATOM 1654 C C . SER A 1 206 ? -10.932 3.334 -56.471 1.00 38.06 206 SER A C 1
ATOM 1656 O O . SER A 1 206 ? -11.974 2.684 -56.474 1.00 38.06 206 SER A O 1
ATOM 1658 N N . PHE A 1 207 ? -10.092 3.319 -55.437 1.00 32.91 207 PHE A N 1
ATOM 1659 C CA . PHE A 1 207 ? -10.489 2.875 -54.102 1.00 32.91 207 PHE A CA 1
ATOM 1660 C C . PHE A 1 207 ? -10.173 3.985 -53.109 1.00 32.91 207 PHE A C 1
ATOM 1662 O O . PHE A 1 207 ? -9.071 4.096 -52.579 1.00 32.91 207 PHE A O 1
ATOM 1669 N N . ASP A 1 208 ? -11.189 4.817 -52.933 1.00 37.81 208 ASP A N 1
ATOM 1670 C CA . ASP A 1 208 ? -11.374 5.726 -51.819 1.00 37.81 208 ASP A CA 1
ATOM 1671 C C . ASP A 1 208 ? -12.371 5.032 -50.879 1.00 37.81 208 ASP A C 1
ATOM 1673 O O . ASP A 1 208 ? -13.528 4.834 -51.254 1.00 37.81 208 ASP A O 1
ATOM 1677 N N . VAL A 1 209 ? -11.911 4.562 -49.718 1.00 41.53 209 VAL A N 1
ATOM 1678 C CA . VAL A 1 209 ? -12.778 4.178 -48.593 1.00 41.53 209 VAL A CA 1
ATOM 1679 C C . VAL A 1 209 ? -12.067 4.590 -47.309 1.00 41.53 209 VAL A C 1
ATOM 1681 O O . VAL A 1 209 ? -11.248 3.856 -46.753 1.00 41.53 209 VAL A O 1
ATOM 1684 N N . GLU A 1 210 ? -12.385 5.805 -46.873 1.00 38.72 210 GLU A N 1
ATOM 1685 C CA . GLU A 1 210 ? -12.290 6.218 -45.481 1.00 38.72 210 GLU A CA 1
ATOM 1686 C C . GLU A 1 210 ? -13.259 5.403 -44.606 1.00 38.72 210 GLU A C 1
ATOM 1688 O O . GLU A 1 210 ? -14.396 5.114 -44.978 1.00 38.72 210 GLU A O 1
ATOM 1693 N N . ASP A 1 211 ? -12.757 5.123 -43.406 1.00 45.09 211 ASP A N 1
ATOM 1694 C CA . ASP A 1 211 ? -13.453 5.013 -42.131 1.00 45.09 211 ASP A CA 1
ATOM 1695 C C . ASP A 1 211 ? -14.296 3.782 -41.740 1.00 45.09 211 ASP A C 1
ATOM 1697 O O . ASP A 1 211 ? -15.347 3.443 -42.276 1.00 45.09 211 ASP A O 1
ATOM 1701 N N . SER A 1 212 ? -13.899 3.304 -40.552 1.00 48.72 212 SER A N 1
ATOM 1702 C CA . SER A 1 212 ? -14.748 2.867 -39.435 1.00 48.72 212 SER A CA 1
ATOM 1703 C C . SER A 1 212 ? -15.380 1.473 -39.473 1.00 48.72 212 SER A C 1
ATOM 1705 O O . SER A 1 212 ? -16.561 1.336 -39.753 1.00 48.72 212 SER A O 1
ATOM 1707 N N . GLU A 1 213 ? -14.634 0.460 -38.997 1.00 50.47 213 GLU A N 1
ATOM 1708 C CA . GLU A 1 213 ? -15.261 -0.668 -38.268 1.00 50.47 213 GLU A CA 1
ATOM 1709 C C . GLU A 1 213 ? -14.338 -1.514 -37.357 1.00 50.47 213 GLU A C 1
ATOM 1711 O O . GLU A 1 213 ? -14.831 -2.342 -36.602 1.00 50.47 213 GLU A O 1
ATOM 1716 N N . PHE A 1 214 ? -13.014 -1.301 -37.312 1.00 45.47 214 PHE A N 1
ATOM 1717 C CA . PHE A 1 214 ? -12.114 -2.126 -36.473 1.00 45.47 214 PHE A CA 1
ATOM 1718 C C . PHE A 1 214 ? -11.835 -1.548 -35.071 1.00 45.47 214 P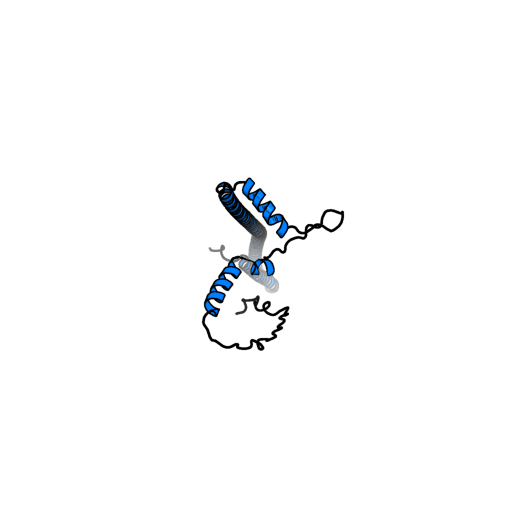HE A C 1
ATOM 1720 O O . PHE A 1 214 ? -10.749 -1.707 -34.511 1.00 45.47 214 PHE A O 1
ATOM 1727 N N . LEU A 1 215 ? -12.800 -0.810 -34.519 1.00 55.75 215 LEU A N 1
ATOM 1728 C CA . LEU A 1 215 ? -12.649 -0.061 -33.271 1.00 55.75 215 LEU A CA 1
ATOM 1729 C C . LEU A 1 215 ? -13.941 -0.122 -32.450 1.00 55.75 215 LEU A C 1
ATOM 1731 O O . LEU A 1 215 ? -14.520 0.926 -32.209 1.00 55.75 215 LEU A O 1
ATOM 1735 N N . LEU A 1 216 ? -14.399 -1.326 -32.068 1.00 53.56 216 LEU A N 1
ATOM 1736 C CA . LEU A 1 216 ? -15.357 -1.581 -30.969 1.00 53.56 216 LEU A CA 1
ATOM 1737 C C . LEU A 1 216 ? -15.668 -3.090 -30.838 1.00 53.56 216 LEU A C 1
ATOM 1739 O O . LEU A 1 216 ? -16.706 -3.531 -31.299 1.00 53.56 216 LEU A O 1
ATOM 1743 N N . ASP A 1 217 ? -14.778 -3.873 -30.216 1.00 56.34 217 ASP A N 1
ATOM 1744 C CA . ASP A 1 217 ? -15.145 -5.182 -29.623 1.00 56.34 217 ASP A CA 1
ATOM 1745 C C . ASP A 1 217 ? -14.124 -5.649 -28.556 1.00 56.34 217 ASP A C 1
ATOM 1747 O O . ASP A 1 217 ? -13.723 -6.809 -28.474 1.00 56.34 217 ASP A O 1
ATOM 1751 N N . LEU A 1 218 ? -13.682 -4.721 -27.697 1.00 52.00 218 LEU A N 1
ATOM 1752 C CA . LEU A 1 218 ? -13.118 -5.080 -26.391 1.00 52.00 218 LEU A CA 1
ATOM 1753 C C . LEU A 1 218 ? -14.142 -4.724 -25.317 1.00 52.00 218 LEU A C 1
ATOM 1755 O O . LEU A 1 218 ? -14.234 -3.574 -24.883 1.00 52.00 218 LEU A O 1
ATOM 1759 N N . ASP A 1 219 ? -14.918 -5.728 -24.919 1.00 50.94 219 ASP A N 1
ATOM 1760 C CA . ASP A 1 219 ? -15.755 -5.671 -23.728 1.00 50.94 219 ASP A CA 1
ATOM 1761 C C . ASP A 1 219 ? -14.878 -5.430 -22.485 1.00 50.94 219 ASP A C 1
ATOM 1763 O O . ASP A 1 219 ? -13.819 -6.036 -22.297 1.00 50.94 219 ASP A O 1
ATOM 1767 N N . LEU A 1 220 ? -15.315 -4.475 -21.670 1.00 60.59 220 LEU A N 1
ATOM 1768 C CA . LEU A 1 220 ? -14.577 -3.805 -20.604 1.00 60.59 220 LEU A CA 1
ATOM 1769 C C . LEU A 1 220 ? -15.104 -4.184 -19.209 1.00 60.59 220 LEU A C 1
ATOM 1771 O O . LEU A 1 220 ? -14.949 -3.388 -18.290 1.00 60.59 220 LEU A O 1
ATOM 1775 N N . ASN A 1 221 ? -15.702 -5.369 -19.018 1.00 56.94 221 ASN A N 1
ATOM 1776 C CA . ASN A 1 221 ? -16.068 -5.895 -17.690 1.00 56.94 221 ASN A CA 1
ATOM 1777 C C . ASN A 1 221 ? -16.089 -7.444 -17.639 1.00 56.94 221 ASN A C 1
ATOM 1779 O O . ASN A 1 221 ? -17.090 -8.039 -18.026 1.00 56.94 221 ASN A O 1
ATOM 1783 N N . PRO A 1 222 ? -15.054 -8.118 -17.100 1.00 64.06 222 PRO A N 1
ATOM 1784 C CA . PRO A 1 222 ? -15.041 -9.580 -16.978 1.00 64.06 222 PRO A CA 1
ATOM 1785 C C . PRO A 1 222 ? -15.630 -10.151 -15.665 1.00 64.06 222 PRO A C 1
ATOM 1787 O O . PRO A 1 222 ? -15.546 -11.357 -15.470 1.00 64.06 222 PRO A O 1
ATOM 1790 N N . ASP A 1 223 ? -16.242 -9.347 -14.780 1.00 50.09 223 ASP A N 1
ATOM 1791 C CA . ASP A 1 223 ? -16.589 -9.778 -13.406 1.00 50.09 223 ASP A CA 1
ATOM 1792 C C . ASP A 1 223 ? -18.104 -9.772 -13.075 1.00 50.09 223 ASP A C 1
ATOM 1794 O O . ASP A 1 223 ? -18.539 -9.181 -12.082 1.00 50.09 223 ASP A O 1
ATOM 1798 N N . ILE A 1 224 ? -18.927 -10.468 -13.868 1.00 54.00 224 ILE A N 1
ATOM 1799 C CA . ILE A 1 224 ? -20.232 -10.988 -13.410 1.00 54.00 224 ILE A CA 1
ATOM 1800 C C . ILE A 1 224 ? -20.355 -12.450 -13.856 1.00 54.00 224 ILE A C 1
ATOM 1802 O O . ILE A 1 224 ? -20.872 -12.721 -14.934 1.00 54.00 224 ILE A O 1
ATOM 1806 N N . GLU A 1 225 ? -19.870 -13.365 -13.013 1.00 45.00 225 GLU A N 1
ATOM 1807 C CA . GLU A 1 225 ? -20.446 -14.689 -12.702 1.00 45.00 225 GLU A CA 1
ATOM 1808 C C . GLU A 1 225 ? -19.797 -15.262 -11.431 1.00 45.00 225 GLU A C 1
ATOM 1810 O O . GLU A 1 225 ? -18.549 -15.258 -11.331 1.00 45.00 225 GLU A O 1
#

Mean predicted aligned error: 19.84 Å

Foldseek 3Di:
DDPPPDPLVVVLVVLVVVLVVLVVVLVVLVVPPPDDPVVVVVSVVVNVVSVVVNVVSVVVNVVSVVVVVVVVVVVVVVVVVVVVVVVVVVVVVVVVVVVVVVVVVVVVVVVVVVVVVVVVVVVVVPPPDVVVVVVVCVVCCLAPDDDDDPPDDDDPSPRDHVDQDPVNVCVDPVVVVVVVVVVVVVPPPDDDDDDPPDDDDDDDDDDDDDDDDPPDDDDDDPDDD

InterPro domains:
  IPR019258 Mediator complex, subunit Med4 [PF10018] (50-194)
  IPR019258 Mediator complex, subunit Med4 [PTHR13208] (12-187)

Sequence (225 aa):
MDTDSTPLVKLVNQTLDEYYETLQAFLSSIDTLGLNTTELLNISEQRKAIFVSLLKLDENLCELFRKVRKHQKTQKQIFQLQMYSAMCESATALLAEKIHKSKKKLEMKILEAEDAVDESKLYSSETRNVNELIDYSKRISPFTFAPESLEDGRTLQVAEPPYPSELKMRMGLISSFEFKDSEQAESAPGIEKIDEEQLFIDNEQSFDVEDSEFLLDLDLNPDIE

Radius of gyration: 53.88 Å; Cα contacts (8 Å, |Δi|>4): 41; chains: 1; bounding box: 86×55×157 Å

Solvent-accessible surface area (backbone atoms only — not comparable to full-atom values): 14050 Å² total; per-residue (Å²): 136,85,76,86,78,63,56,67,66,59,55,52,51,51,53,48,52,54,48,50,53,54,49,50,51,49,53,56,62,55,74,61,77,82,65,64,83,77,50,49,59,58,52,49,53,52,50,52,52,50,51,53,51,51,53,54,50,50,54,50,51,55,53,50,52,52,50,51,53,50,50,53,53,49,50,54,50,50,52,53,50,52,55,50,50,53,52,52,54,52,52,51,51,54,49,52,51,52,51,51,54,50,50,54,55,49,52,53,51,50,51,56,49,50,53,52,50,53,51,49,50,53,58,67,69,53,81,70,58,65,66,60,53,53,54,48,49,63,67,46,40,53,44,70,48,74,82,73,72,101,67,78,99,63,79,86,74,77,60,49,68,82,57,87,48,69,70,60,50,67,70,27,71,68,44,57,51,56,49,52,58,46,58,66,59,65,74,54,91,81,80,81,90,77,85,82,88,80,85,85,75,88,75,92,75,87,84,86,80,83,85,88,79,97,82,82,87,78,86,90,74,93,85,85,131

Secondary structure (DSSP, 8-state):
---SSS-HHHHHHHHHHHHHHHHHHHHHHHHTTTS-TTHHHHHHHHHHHHHHHHHHHHHHHHHHHHHHHHHHHHHHHHHHHHHHHHHHHHHHHHHHHHHHHHHHHHHHHHHHHHHHHHHHHHHHH----HHHHHHHHHHHHHHH-PPP-S-S------PPPSS--HHHHHTSHHHHHHHHHHHHHHTSS-----------------------SSS----------

pLDDT: mean 75.28, std 19.5, range [32.91, 98.06]

Nearest PDB structures (foldseek):
  5xg2-assembly1_A  TM=5.809E-01  e=4.225E+00  Pyrococcus yayanosii CH1
  6xj1-assembly1_A  TM=4.047E-01  e=4.511E+00  Schizosaccharomyces pombe 972h-

Organism: NCBI:txid133381